Protein AF-A0A841L735-F1 (afdb_monomer_lite)

Sequence (196 aa):
MKEALLGDASGSVGLLQRMLEEACLISAVYKTQLNTIQIEDLDIVEQSRNKICTGQENRYHGFVEIVGKGFKDPERTKLKMYYHLVRVCVEASDEELLKGLDRQVLLLRIQDYEQDANLSVLSAALSRLNRLQSERKISPPVLVYNSIARKVALVDRELLFFRKYTRSDWPWQRPEYAEDMAELQFEEPAVNLDGI

Radius of gyration: 20.69 Å; chains: 1; bounding box: 57×49×60 Å

Structure (mmCIF, N/CA/C/O backbone):
data_AF-A0A841L735-F1
#
_entry.id   AF-A0A841L735-F1
#
loop_
_atom_site.group_PDB
_atom_site.id
_atom_site.type_symbol
_atom_site.label_atom_id
_atom_site.label_alt_id
_atom_site.label_comp_id
_atom_site.label_asym_id
_atom_site.label_entity_id
_atom_site.label_seq_id
_atom_site.pdbx_PDB_ins_code
_atom_site.Cartn_x
_atom_site.Cartn_y
_atom_site.Cartn_z
_atom_site.occupancy
_atom_site.B_iso_or_equiv
_atom_site.auth_seq_id
_atom_site.auth_comp_id
_atom_site.auth_asym_id
_atom_site.auth_atom_id
_atom_site.pdbx_PDB_model_num
ATOM 1 N N . MET A 1 1 ? -20.745 -6.776 13.886 1.00 85.38 1 MET A N 1
ATOM 2 C CA . MET A 1 1 ? -19.545 -5.927 14.078 1.00 85.38 1 MET A CA 1
ATOM 3 C C . MET A 1 1 ? -18.220 -6.697 14.075 1.00 85.38 1 MET A C 1
ATOM 5 O O . MET A 1 1 ? -17.402 -6.435 13.204 1.00 85.38 1 MET A O 1
ATOM 9 N N . LYS A 1 2 ? -17.987 -7.646 14.997 1.00 88.31 2 LYS A N 1
ATOM 10 C CA . LYS A 1 2 ? -16.692 -8.353 15.148 1.00 88.31 2 LYS A CA 1
ATOM 11 C C . LYS A 1 2 ? -16.101 -8.902 13.842 1.00 88.31 2 LYS A C 1
ATOM 13 O O . LYS A 1 2 ? -14.949 -8.625 13.536 1.00 88.31 2 LYS A O 1
ATOM 18 N N . GLU A 1 3 ? -16.877 -9.671 13.081 1.00 89.94 3 GLU A N 1
ATOM 19 C CA . GLU A 1 3 ? -16.405 -10.277 11.825 1.00 89.94 3 GLU A CA 1
ATOM 20 C C . GLU A 1 3 ? -16.028 -9.226 10.778 1.00 89.94 3 GLU A C 1
ATOM 22 O O . GLU A 1 3 ? -15.007 -9.371 10.112 1.00 89.94 3 GLU A O 1
ATOM 27 N N . ALA A 1 4 ? -16.795 -8.135 10.693 1.00 90.56 4 ALA A N 1
ATOM 28 C CA . ALA A 1 4 ? -16.497 -7.022 9.799 1.00 90.56 4 ALA A CA 1
ATOM 29 C C . ALA A 1 4 ? -15.152 -6.366 10.153 1.00 90.56 4 ALA A C 1
ATOM 31 O O . ALA A 1 4 ? -14.314 -6.191 9.277 1.00 90.56 4 ALA A O 1
ATOM 32 N N . LEU A 1 5 ? -14.906 -6.089 11.440 1.00 91.06 5 LEU A N 1
ATOM 33 C CA . LEU A 1 5 ? -13.638 -5.516 11.908 1.00 91.06 5 LEU A CA 1
ATOM 34 C C . LEU A 1 5 ? -12.444 -6.448 11.661 1.00 91.06 5 LEU A C 1
ATOM 36 O O . LEU A 1 5 ? -11.379 -5.999 11.248 1.00 91.06 5 LEU A O 1
ATOM 40 N N . LEU A 1 6 ? -12.615 -7.752 11.901 1.00 91.25 6 LEU A N 1
ATOM 41 C CA . LEU A 1 6 ? -11.557 -8.739 11.667 1.00 91.25 6 LEU A CA 1
ATOM 42 C C . LEU A 1 6 ? -11.240 -8.899 10.178 1.00 91.25 6 LEU A C 1
ATOM 44 O O . LEU A 1 6 ? -10.067 -8.994 9.817 1.00 91.25 6 LEU A O 1
ATOM 48 N N . GLY A 1 7 ? -12.269 -8.909 9.328 1.00 89.94 7 GLY A N 1
ATOM 49 C CA . GLY A 1 7 ? -12.105 -8.949 7.878 1.00 89.94 7 GLY A CA 1
ATOM 50 C C . GLY A 1 7 ? -11.399 -7.704 7.346 1.00 89.94 7 GLY A C 1
ATOM 51 O O . GLY A 1 7 ? -10.510 -7.814 6.510 1.00 89.94 7 GLY A O 1
ATOM 52 N N . ASP A 1 8 ? -11.740 -6.530 7.872 1.00 91.75 8 ASP A N 1
ATOM 53 C CA . ASP A 1 8 ? -11.158 -5.255 7.451 1.00 91.75 8 ASP A CA 1
ATOM 54 C C . ASP A 1 8 ? -9.711 -5.072 7.900 1.00 91.75 8 ASP A C 1
ATOM 56 O O . ASP A 1 8 ? -8.905 -4.479 7.183 1.00 91.75 8 ASP A O 1
ATOM 60 N N . ALA A 1 9 ? -9.356 -5.622 9.060 1.00 90.44 9 ALA A N 1
ATOM 61 C CA . ALA A 1 9 ? -8.003 -5.547 9.578 1.00 90.44 9 ALA A CA 1
ATOM 62 C C . ALA A 1 9 ? -6.982 -6.295 8.703 1.00 90.44 9 ALA A C 1
ATOM 64 O O . ALA A 1 9 ? -5.795 -5.981 8.769 1.00 90.44 9 ALA A O 1
ATOM 65 N N . SER A 1 10 ? -7.387 -7.299 7.911 1.00 85.25 10 SER A N 1
ATOM 66 C CA . SER A 1 10 ? -6.485 -8.085 7.041 1.00 85.25 10 SER A CA 1
ATOM 67 C C . SER A 1 10 ? -5.218 -8.588 7.765 1.00 85.25 10 SER A C 1
ATOM 69 O O . SER A 1 10 ? -4.091 -8.572 7.251 1.00 85.25 10 SER A O 1
ATOM 71 N N . GLY A 1 11 ? -5.386 -8.998 9.026 1.00 85.75 11 GLY A N 1
ATOM 72 C CA . GLY A 1 11 ? -4.303 -9.444 9.909 1.00 85.75 11 GLY A CA 1
ATOM 73 C C . GLY A 1 11 ? -3.381 -8.334 10.441 1.00 85.75 11 GLY A C 1
ATOM 74 O O . GLY A 1 11 ? -2.361 -8.649 11.049 1.00 85.75 11 GLY A O 1
ATOM 75 N N . SER A 1 12 ? -3.704 -7.057 10.224 1.00 89.94 12 SER A N 1
ATOM 76 C CA . SER A 1 12 ? -3.041 -5.905 10.843 1.00 89.94 12 SER A CA 1
ATOM 77 C C . SER A 1 12 ? -3.638 -5.627 12.224 1.00 89.94 12 SER A C 1
ATOM 79 O O . SER A 1 12 ? -4.752 -5.120 12.352 1.00 89.94 12 SER A O 1
ATOM 81 N N . VAL A 1 13 ? -2.873 -5.940 13.274 1.00 91.75 13 VAL A N 1
ATOM 82 C CA . VAL A 1 13 ? -3.269 -5.657 14.664 1.00 91.75 13 VAL A CA 1
ATOM 83 C C . VAL A 1 13 ? -3.436 -4.153 14.893 1.00 91.75 13 VAL A C 1
ATOM 85 O O . VAL A 1 13 ? -4.395 -3.747 15.539 1.00 91.75 13 VAL A O 1
ATOM 88 N N . GLY A 1 14 ? -2.550 -3.330 14.323 1.00 91.62 14 GLY A N 1
ATOM 89 C CA . GLY A 1 14 ? -2.624 -1.873 14.453 1.00 91.62 14 GLY A CA 1
ATOM 90 C C . GLY A 1 14 ? -3.892 -1.294 13.826 1.00 91.62 14 GLY A C 1
ATOM 91 O O . GLY A 1 14 ? -4.571 -0.485 14.453 1.00 91.62 14 GLY A O 1
ATOM 92 N N . LEU A 1 15 ? -4.278 -1.773 12.638 1.00 93.31 15 LEU A N 1
ATOM 93 C CA . LEU A 1 15 ? -5.527 -1.347 12.002 1.00 93.31 15 LEU A CA 1
ATOM 94 C C . LEU A 1 15 ? -6.739 -1.752 12.847 1.00 93.31 15 LEU A C 1
ATOM 96 O O . LEU A 1 15 ? -7.612 -0.920 13.081 1.00 93.31 15 LEU A O 1
ATOM 100 N N . LEU A 1 16 ? -6.762 -2.988 13.363 1.00 95.25 16 LEU A N 1
ATOM 101 C CA . LEU A 1 16 ? -7.830 -3.443 14.256 1.00 95.25 16 LEU A CA 1
ATOM 102 C C . LEU A 1 16 ? -7.936 -2.557 15.506 1.00 95.25 16 LEU A C 1
ATOM 104 O O . LEU A 1 16 ? -9.036 -2.159 15.878 1.00 95.25 16 LEU A O 1
ATOM 108 N N . GLN A 1 17 ? -6.805 -2.225 16.133 1.00 94.62 17 GLN A N 1
ATOM 109 C CA . GLN A 1 17 ? -6.764 -1.351 17.308 1.00 94.62 17 GLN A CA 1
ATOM 110 C C . GLN A 1 17 ? -7.323 0.039 17.003 1.00 94.62 17 GLN A C 1
ATOM 112 O O . GLN A 1 17 ? -8.184 0.505 17.742 1.00 94.62 17 GLN A O 1
ATOM 117 N N . ARG A 1 18 ? -6.918 0.664 15.891 1.00 94.25 18 ARG A N 1
ATOM 118 C CA . ARG A 1 18 ? -7.461 1.971 15.488 1.00 94.25 18 ARG A CA 1
ATOM 119 C C . ARG A 1 18 ? -8.950 1.923 15.166 1.00 94.25 18 ARG A C 1
ATOM 121 O O . ARG A 1 18 ? -9.674 2.840 15.522 1.00 94.25 18 ARG A O 1
ATOM 128 N N . MET A 1 19 ? -9.431 0.869 14.503 1.00 94.81 19 MET A N 1
ATOM 129 C CA . MET A 1 19 ? -10.866 0.729 14.224 1.00 94.81 19 MET A CA 1
ATOM 130 C C . MET A 1 19 ? -11.684 0.621 15.515 1.00 94.81 19 MET A C 1
ATOM 132 O O . MET A 1 19 ? -12.773 1.187 15.596 1.00 94.81 19 MET A O 1
ATOM 136 N N . LEU A 1 20 ? -11.161 -0.094 16.517 1.00 94.62 20 LEU A N 1
ATOM 137 C CA . LEU A 1 20 ? -11.780 -0.195 17.840 1.00 94.62 20 LEU A CA 1
ATOM 138 C C . LEU A 1 20 ? -11.725 1.137 18.594 1.00 94.62 20 LEU A C 1
ATOM 140 O O . LEU A 1 20 ? -12.713 1.518 19.213 1.00 94.62 20 LEU A O 1
ATOM 144 N N . GLU A 1 21 ? -10.604 1.853 18.518 1.00 95.44 21 GLU A N 1
ATOM 145 C CA . GLU A 1 21 ? -10.466 3.197 19.081 1.00 95.44 21 GLU A CA 1
ATOM 146 C C . GLU A 1 21 ? -11.497 4.157 18.476 1.00 95.44 21 GLU A C 1
ATOM 148 O O . GLU A 1 21 ? -12.260 4.774 19.215 1.00 95.44 21 GLU A O 1
ATOM 153 N N . GLU A 1 22 ? -11.605 4.217 17.148 1.00 95.81 22 GLU A N 1
ATOM 154 C CA . GLU A 1 22 ? -12.594 5.065 16.476 1.00 95.81 22 GLU A CA 1
ATOM 155 C C . GLU A 1 22 ? -14.031 4.672 16.826 1.00 95.81 22 GLU A C 1
ATOM 157 O O . GLU A 1 22 ? -14.854 5.544 17.102 1.00 95.81 22 GLU A O 1
ATOM 162 N N . ALA A 1 23 ? -14.328 3.372 16.917 1.00 94.69 23 ALA A N 1
ATOM 163 C CA . ALA A 1 23 ? -15.648 2.909 17.336 1.00 94.69 23 ALA A CA 1
ATOM 164 C C . ALA A 1 23 ? -15.997 3.373 18.761 1.00 94.69 23 ALA A C 1
ATOM 166 O O . ALA A 1 23 ? -17.124 3.807 19.013 1.00 94.69 23 ALA A O 1
ATOM 167 N N . CYS A 1 24 ? -15.033 3.330 19.684 1.00 94.62 24 CYS A N 1
ATOM 168 C CA . CYS A 1 24 ? -15.190 3.875 21.030 1.00 94.62 24 CYS A CA 1
ATOM 169 C C . CYS A 1 24 ? -15.435 5.390 20.995 1.00 94.62 24 CYS A C 1
ATOM 171 O O . CYS A 1 24 ? -16.374 5.862 21.635 1.00 94.62 24 CYS A O 1
ATOM 173 N N . LEU A 1 25 ? -14.652 6.144 20.216 1.00 95.12 25 LEU A N 1
ATOM 174 C CA . LEU A 1 25 ? -14.794 7.598 20.096 1.00 95.12 25 LEU A CA 1
ATOM 175 C C . LEU A 1 25 ? -16.161 8.005 19.529 1.00 95.12 25 LEU A C 1
ATOM 177 O O . LEU A 1 25 ? -16.815 8.878 20.097 1.00 95.12 25 LEU A O 1
ATOM 181 N N . ILE A 1 26 ? -16.621 7.350 18.460 1.00 95.31 26 ILE A N 1
ATOM 182 C CA . ILE A 1 26 ? -17.942 7.581 17.848 1.00 95.31 26 ILE A CA 1
ATOM 183 C C . ILE A 1 26 ? -19.067 7.252 18.840 1.00 95.31 26 ILE A C 1
ATOM 185 O O . ILE A 1 26 ? -20.060 7.971 18.919 1.00 95.31 26 ILE A O 1
ATOM 189 N N . SER A 1 27 ? -18.874 6.221 19.667 1.00 94.06 27 SER A N 1
ATOM 190 C CA . SER A 1 27 ? -19.816 5.823 20.724 1.00 94.06 27 SER A CA 1
ATOM 191 C C . SER A 1 27 ? -19.721 6.673 22.000 1.00 94.06 27 SER A C 1
ATOM 193 O O . SER A 1 27 ? -20.328 6.323 23.012 1.00 94.06 27 SER A O 1
ATOM 195 N N . ALA A 1 28 ? -18.930 7.752 21.994 1.00 94.06 28 ALA A N 1
ATOM 196 C CA . ALA A 1 28 ? -18.641 8.593 23.156 1.00 94.06 28 ALA A CA 1
ATOM 197 C C . ALA A 1 28 ? -18.039 7.837 24.368 1.00 94.06 28 ALA A C 1
ATOM 199 O O . ALA A 1 28 ? -18.210 8.239 25.523 1.00 94.06 28 ALA A O 1
ATOM 200 N N . VAL A 1 29 ? -17.296 6.755 24.117 1.00 94.62 29 VAL A N 1
ATOM 201 C CA . VAL A 1 29 ? -16.570 5.964 25.120 1.00 94.62 29 VAL A CA 1
ATOM 202 C C . VAL A 1 29 ? -15.098 6.370 25.127 1.00 94.62 29 VAL A C 1
ATOM 204 O O . VAL A 1 29 ? -14.289 5.863 24.360 1.00 94.62 29 VAL A O 1
ATOM 207 N N . TYR A 1 30 ? -14.729 7.281 26.028 1.00 93.69 30 TYR A N 1
ATOM 208 C CA . TYR A 1 30 ? -13.369 7.847 26.077 1.00 93.69 30 TYR A CA 1
ATOM 209 C C . TYR A 1 30 ? -12.444 7.194 27.111 1.00 93.69 30 TYR A C 1
ATOM 211 O O . TYR A 1 30 ? -11.237 7.417 27.105 1.00 93.69 30 TYR A O 1
ATOM 219 N N . LYS A 1 31 ? -13.008 6.443 28.060 1.00 93.12 31 LYS A N 1
ATOM 220 C CA . LYS A 1 31 ? -12.280 5.818 29.169 1.00 93.12 31 LYS A CA 1
ATOM 221 C C . LYS A 1 31 ? -13.080 4.667 29.761 1.00 93.12 31 LYS A C 1
ATOM 223 O O . LYS A 1 31 ? -14.285 4.555 29.537 1.00 93.12 31 LYS A O 1
ATOM 228 N N . THR A 1 32 ? -12.418 3.861 30.584 1.00 92.38 32 THR A N 1
ATOM 229 C CA . THR A 1 32 ? -13.073 2.833 31.395 1.00 92.38 32 THR A CA 1
ATOM 230 C C . THR A 1 32 ? -14.160 3.446 32.279 1.00 92.38 32 THR A C 1
ATOM 232 O O . THR A 1 32 ? -13.968 4.498 32.893 1.00 92.38 32 THR A O 1
ATOM 235 N N . GLN A 1 33 ? -15.303 2.772 32.348 1.00 92.06 33 GLN A N 1
ATOM 236 C CA . GLN A 1 33 ? -16.510 3.225 33.031 1.00 92.06 33 GLN A CA 1
ATOM 237 C C . GLN A 1 33 ? -17.180 2.059 33.760 1.00 92.06 33 GLN A C 1
ATOM 239 O O . GLN A 1 33 ? -16.970 0.900 33.408 1.00 92.06 33 GLN A O 1
ATOM 244 N N . LEU A 1 34 ? -17.971 2.372 34.791 1.00 92.19 34 LEU A N 1
ATOM 245 C CA . LEU A 1 34 ? -18.647 1.363 35.615 1.00 92.19 34 LEU A CA 1
ATOM 246 C C . LEU A 1 34 ? -19.730 0.608 34.836 1.00 92.19 34 LEU A C 1
ATOM 248 O O . LEU A 1 34 ? -19.883 -0.599 35.002 1.00 92.19 34 LEU A O 1
ATOM 252 N N . ASN A 1 35 ? -20.462 1.315 33.973 1.00 91.94 35 ASN A N 1
ATOM 253 C CA . ASN A 1 35 ? -21.515 0.727 33.156 1.00 91.94 35 ASN A CA 1
ATOM 254 C C . ASN A 1 35 ? -20.943 0.286 31.810 1.00 91.94 35 ASN A C 1
ATOM 256 O O . ASN A 1 35 ? -20.299 1.070 31.116 1.00 91.94 35 ASN A O 1
ATOM 260 N N . THR A 1 36 ? -21.199 -0.964 31.429 1.00 91.00 36 THR A N 1
ATOM 261 C CA . THR A 1 36 ? -20.781 -1.479 30.121 1.00 91.00 36 THR A CA 1
ATOM 262 C C . THR A 1 36 ? -21.677 -0.901 29.032 1.00 91.00 36 THR A C 1
ATOM 264 O O . THR A 1 36 ? -22.898 -1.016 29.112 1.00 91.00 36 THR A O 1
ATOM 267 N N . ILE A 1 37 ? -21.065 -0.315 28.003 1.00 89.50 37 ILE A N 1
ATOM 268 C CA . ILE A 1 37 ? -21.746 0.080 26.769 1.00 89.50 37 ILE A CA 1
ATOM 269 C C . ILE A 1 37 ? -21.451 -0.990 25.722 1.00 89.50 37 ILE A C 1
ATOM 271 O O . ILE A 1 37 ? -20.287 -1.281 25.449 1.00 89.50 37 ILE A O 1
ATOM 275 N N . GLN A 1 38 ? -22.504 -1.588 25.167 1.00 89.81 38 GLN A N 1
ATOM 276 C CA . GLN A 1 38 ? -22.388 -2.513 24.043 1.00 89.81 38 GLN A CA 1
ATOM 277 C C . GLN A 1 38 ? -22.356 -1.712 22.742 1.00 89.81 38 GLN A C 1
ATOM 279 O O . GLN A 1 38 ? -23.262 -0.925 22.476 1.00 89.81 38 GLN A O 1
ATOM 284 N N . ILE A 1 39 ? -21.307 -1.914 21.948 1.00 88.56 39 ILE A N 1
ATOM 285 C CA . ILE A 1 39 ? -21.140 -1.303 20.628 1.00 88.56 39 ILE A CA 1
ATOM 286 C C . ILE A 1 39 ? -21.304 -2.431 19.611 1.00 88.56 39 ILE A C 1
ATOM 288 O O . ILE A 1 39 ? -20.402 -3.248 19.436 1.00 88.56 39 ILE A O 1
ATOM 292 N N . GLU A 1 40 ? -22.476 -2.517 18.984 1.00 87.31 40 GLU A N 1
ATOM 293 C CA . GLU A 1 40 ? -22.790 -3.571 18.002 1.00 87.31 40 GLU A CA 1
ATOM 294 C C . GLU A 1 40 ? -23.275 -3.020 16.653 1.00 87.31 40 GLU A C 1
ATOM 296 O O . GLU A 1 40 ? -23.462 -3.790 15.706 1.00 87.31 40 GLU A O 1
ATOM 301 N N . ASP A 1 41 ? -23.421 -1.698 16.548 1.00 88.44 41 ASP A N 1
ATOM 302 C CA . ASP A 1 41 ? -23.947 -1.015 15.370 1.00 88.44 41 ASP A CA 1
ATOM 303 C C . ASP A 1 41 ? -22.954 -1.054 14.196 1.00 88.44 41 ASP A C 1
ATOM 305 O O . ASP A 1 41 ? -21.768 -0.735 14.331 1.00 88.44 41 ASP A O 1
ATOM 309 N N . LEU A 1 42 ? -23.442 -1.463 13.024 1.00 91.06 42 LEU A N 1
ATOM 310 C CA . LEU A 1 42 ? -22.654 -1.477 11.794 1.00 91.06 42 LEU A CA 1
ATOM 311 C C . LEU A 1 42 ? -22.428 -0.071 11.232 1.00 91.06 42 LEU A C 1
ATOM 313 O O . LEU A 1 42 ? -21.417 0.126 10.560 1.00 91.06 42 LEU A O 1
ATOM 317 N N . ASP A 1 43 ? -23.292 0.894 11.545 1.00 94.62 43 ASP A N 1
ATOM 318 C CA . ASP A 1 43 ? -23.104 2.294 11.157 1.00 94.62 43 ASP A CA 1
ATOM 319 C C . ASP A 1 43 ? -21.836 2.880 11.799 1.00 94.62 43 ASP A C 1
ATOM 321 O O . ASP A 1 43 ? -21.029 3.530 11.139 1.00 94.62 43 ASP A O 1
ATOM 325 N N . ILE A 1 44 ? -21.559 2.521 13.056 1.00 94.50 44 ILE A N 1
ATOM 326 C CA . ILE A 1 44 ? -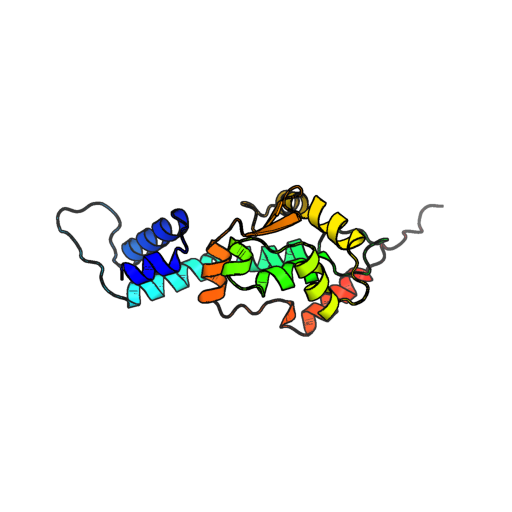20.318 2.900 13.749 1.00 94.50 44 ILE A CA 1
ATOM 327 C C . ILE A 1 44 ? -19.094 2.330 13.024 1.00 94.50 44 ILE A C 1
ATOM 329 O O . ILE A 1 44 ? -18.075 3.005 12.893 1.00 94.50 44 ILE A O 1
ATOM 333 N N . VAL A 1 45 ? -19.187 1.101 12.507 1.00 93.38 45 VAL A N 1
ATOM 334 C CA . VAL A 1 45 ? -18.106 0.504 11.710 1.00 93.38 45 VAL A CA 1
ATOM 335 C C . VAL A 1 45 ? -17.888 1.289 10.416 1.00 93.38 45 VAL A C 1
ATOM 337 O O . VAL A 1 45 ? -16.743 1.514 10.026 1.00 93.38 45 VAL A O 1
ATOM 340 N N . GLU A 1 46 ? -18.960 1.711 9.748 1.00 94.50 46 GLU A N 1
ATOM 341 C CA . GLU A 1 46 ? -18.884 2.523 8.533 1.00 94.50 46 GLU A CA 1
ATOM 342 C C . GLU A 1 46 ? -18.270 3.901 8.793 1.00 94.50 46 GLU A C 1
ATOM 344 O O . GLU A 1 46 ? -17.332 4.302 8.100 1.00 94.50 46 GLU A O 1
ATOM 349 N N . GLN A 1 47 ? -18.703 4.580 9.852 1.00 95.56 47 GLN A N 1
ATOM 350 C CA . GLN A 1 47 ? -18.122 5.846 10.285 1.00 95.56 47 GLN A CA 1
ATOM 351 C C . GLN A 1 47 ? -16.627 5.707 10.623 1.00 95.56 47 GLN A C 1
ATOM 353 O O . GLN A 1 47 ? -15.819 6.521 10.167 1.00 95.56 47 GLN A O 1
ATOM 358 N N . SER A 1 48 ? -16.228 4.644 11.336 1.00 95.00 48 SER A N 1
ATOM 359 C CA . SER A 1 48 ? -14.814 4.348 11.611 1.00 95.00 48 SER A CA 1
ATOM 360 C C . SER A 1 48 ? -14.009 4.146 10.328 1.00 95.00 48 SER A C 1
ATOM 362 O O . SER A 1 48 ? -12.885 4.640 10.226 1.00 95.00 48 SER A O 1
ATOM 364 N N . ARG A 1 49 ? -14.567 3.449 9.326 1.00 94.88 49 ARG A N 1
ATOM 365 C CA . ARG A 1 49 ? -13.896 3.252 8.031 1.00 94.88 49 ARG A CA 1
ATOM 366 C C . ARG A 1 49 ? -13.646 4.569 7.324 1.00 94.88 49 ARG A C 1
ATOM 368 O O . ARG A 1 49 ? -12.508 4.836 6.945 1.00 94.88 49 ARG A O 1
ATOM 375 N N . ASN A 1 50 ? -14.683 5.395 7.208 1.00 94.88 50 ASN A N 1
ATOM 376 C CA . ASN A 1 50 ? -14.589 6.696 6.557 1.00 94.88 50 ASN A CA 1
ATOM 377 C C . ASN A 1 50 ? -13.537 7.569 7.242 1.00 94.88 50 ASN A C 1
ATOM 379 O O . ASN A 1 50 ? -12.663 8.119 6.579 1.00 94.88 50 ASN A O 1
ATOM 383 N N . LYS A 1 51 ? -13.553 7.630 8.577 1.00 95.44 51 LYS A N 1
ATOM 384 C CA . LYS A 1 51 ? -12.608 8.452 9.335 1.00 95.44 51 LYS A CA 1
ATOM 385 C C . LYS A 1 51 ? -11.155 7.999 9.171 1.00 95.44 51 LYS A C 1
ATOM 387 O O . LYS A 1 51 ? -10.278 8.836 8.959 1.00 95.44 51 LYS A O 1
ATOM 392 N N . ILE A 1 52 ? -10.905 6.688 9.195 1.00 94.56 52 ILE A N 1
ATOM 393 C CA . ILE A 1 52 ? -9.572 6.129 8.943 1.00 94.56 52 ILE A CA 1
ATOM 394 C C . ILE A 1 52 ? -9.121 6.404 7.503 1.00 94.56 52 ILE A C 1
ATOM 396 O O . ILE A 1 52 ? -7.988 6.839 7.301 1.00 94.56 52 ILE A O 1
ATOM 400 N N . CYS A 1 53 ? -9.980 6.178 6.505 1.00 94.25 53 CYS A N 1
ATOM 401 C CA . CYS A 1 53 ? -9.635 6.417 5.103 1.00 94.25 53 CYS A CA 1
ATOM 402 C C . CYS A 1 53 ? -9.286 7.884 4.842 1.00 94.25 53 CYS A C 1
ATOM 404 O O . CYS A 1 53 ? -8.222 8.154 4.287 1.00 94.25 53 CYS A O 1
ATOM 406 N N . THR A 1 54 ? -10.112 8.821 5.313 1.00 92.94 54 THR A N 1
ATOM 407 C CA . THR A 1 54 ? -9.850 10.263 5.191 1.00 92.94 54 THR A CA 1
ATOM 408 C C . THR A 1 54 ? -8.529 10.653 5.859 1.00 92.94 54 THR A C 1
ATOM 410 O O . THR A 1 54 ? -7.753 11.426 5.303 1.00 92.94 54 THR A O 1
ATOM 413 N N . GLY A 1 55 ? -8.216 10.081 7.027 1.00 92.06 55 GLY A N 1
ATOM 414 C CA . GLY A 1 55 ? -6.948 10.339 7.719 1.00 92.06 55 GLY A CA 1
ATOM 415 C C . GLY A 1 55 ? -5.706 9.863 6.951 1.00 92.06 55 GLY A C 1
ATOM 416 O O . GLY A 1 55 ? -4.630 10.444 7.098 1.00 92.06 55 GLY A O 1
ATOM 417 N N . GLN A 1 56 ? -5.847 8.837 6.108 1.00 92.00 56 GLN A N 1
ATOM 418 C CA . GLN A 1 56 ? -4.741 8.216 5.371 1.00 92.00 56 GLN A CA 1
ATOM 419 C C . GLN A 1 56 ? -4.645 8.661 3.902 1.00 92.00 56 GLN A C 1
ATOM 421 O O . GLN A 1 56 ? -3.689 8.294 3.216 1.00 92.00 56 GLN A O 1
ATOM 426 N N . GLU A 1 57 ? -5.586 9.469 3.413 1.00 91.38 57 GLU A N 1
ATOM 427 C CA . GLU A 1 57 ? -5.670 9.889 2.011 1.00 91.38 57 GLU A CA 1
ATOM 428 C C . GLU A 1 57 ? -4.377 10.570 1.535 1.00 91.38 57 GLU A C 1
ATOM 430 O O . GLU A 1 57 ? -3.703 10.075 0.627 1.00 91.38 57 GLU A O 1
ATOM 435 N N . ASN A 1 58 ? -3.947 11.626 2.232 1.00 90.81 58 ASN A N 1
ATOM 436 C CA . ASN A 1 58 ? -2.710 12.352 1.916 1.00 90.81 58 ASN A CA 1
ATOM 437 C C . ASN A 1 58 ? -1.475 11.444 1.897 1.00 90.81 58 ASN A C 1
ATOM 439 O O . ASN A 1 58 ? -0.555 11.645 1.104 1.00 90.81 58 ASN A O 1
ATOM 443 N N . ARG A 1 59 ? -1.448 10.425 2.762 1.00 92.06 59 ARG A N 1
ATOM 444 C CA . ARG A 1 59 ? -0.336 9.479 2.841 1.00 92.06 59 ARG A CA 1
ATOM 445 C C . ARG A 1 59 ? -0.276 8.602 1.597 1.00 92.06 59 ARG A C 1
ATOM 447 O O . ARG A 1 59 ? 0.804 8.469 1.026 1.00 92.06 59 ARG A O 1
ATOM 454 N N . TYR A 1 60 ? -1.387 7.991 1.186 1.00 93.88 60 TYR A N 1
ATOM 455 C CA . TYR A 1 60 ? -1.372 7.056 0.058 1.00 93.88 60 TYR A CA 1
ATOM 456 C C . TYR A 1 60 ? -1.329 7.759 -1.295 1.00 93.88 60 TYR A C 1
ATOM 458 O O . TYR A 1 60 ? -0.590 7.309 -2.171 1.00 93.88 60 TYR A O 1
ATOM 466 N N . HIS A 1 61 ? -2.007 8.897 -1.448 1.00 91.00 61 HIS A N 1
ATOM 467 C CA . HIS A 1 61 ? -1.833 9.739 -2.633 1.00 91.00 61 HIS A CA 1
ATOM 468 C C . HIS A 1 61 ? -0.400 10.276 -2.720 1.00 91.00 61 HIS A C 1
ATOM 470 O O . HIS A 1 61 ? 0.248 10.117 -3.755 1.00 91.00 61 HIS A O 1
ATOM 476 N N . GLY A 1 62 ? 0.144 10.790 -1.612 1.00 89.75 62 GLY A N 1
ATOM 477 C CA . GLY A 1 62 ? 1.534 11.235 -1.541 1.00 89.75 62 GLY A CA 1
ATOM 478 C C . GLY A 1 62 ? 2.532 10.109 -1.822 1.00 89.75 62 GLY A C 1
ATOM 479 O O . GLY A 1 62 ? 3.498 10.315 -2.550 1.00 89.75 62 GLY A O 1
ATOM 480 N N . PHE A 1 63 ? 2.294 8.892 -1.324 1.00 93.62 63 PHE A N 1
ATOM 481 C CA . PHE A 1 63 ? 3.113 7.724 -1.659 1.00 93.62 63 PHE A CA 1
ATOM 482 C C . PHE A 1 63 ? 3.143 7.474 -3.170 1.00 93.62 63 PHE A C 1
ATOM 484 O O . PHE A 1 63 ? 4.230 7.336 -3.736 1.00 93.62 63 PHE A O 1
ATOM 491 N N . VAL A 1 64 ? 1.978 7.446 -3.824 1.00 92.50 64 VAL A N 1
ATOM 492 C CA . VAL A 1 64 ? 1.901 7.182 -5.263 1.00 92.50 64 VAL A CA 1
ATOM 493 C C . VAL A 1 64 ? 2.592 8.274 -6.070 1.00 92.50 64 VAL A C 1
ATOM 495 O O . VAL A 1 64 ? 3.395 7.969 -6.951 1.00 92.50 64 VAL A O 1
ATOM 498 N N . GLU A 1 65 ? 2.328 9.537 -5.746 1.00 88.25 65 GLU A N 1
ATOM 499 C CA . GLU A 1 65 ? 2.924 10.678 -6.432 1.00 88.25 65 GLU A CA 1
ATOM 500 C C . GLU A 1 65 ? 4.448 10.703 -6.259 1.00 88.25 65 GLU A C 1
ATOM 502 O O . GLU A 1 65 ? 5.205 10.779 -7.230 1.00 88.25 65 GLU A O 1
ATOM 507 N N . ILE A 1 66 ? 4.919 10.610 -5.017 1.00 88.50 66 ILE A N 1
ATOM 508 C CA . ILE A 1 66 ? 6.329 10.802 -4.696 1.00 88.50 66 ILE A CA 1
ATOM 509 C C . ILE A 1 66 ? 7.177 9.620 -5.176 1.00 88.50 66 ILE A C 1
ATOM 511 O O . ILE A 1 66 ? 8.264 9.827 -5.723 1.00 88.50 66 ILE A O 1
ATOM 515 N N . VAL A 1 67 ? 6.701 8.384 -4.993 1.00 91.19 67 VAL A N 1
ATOM 516 C CA . VAL A 1 67 ? 7.415 7.208 -5.507 1.00 91.19 67 VAL A CA 1
ATOM 517 C C . VAL A 1 67 ? 7.317 7.165 -7.026 1.00 91.19 67 VAL A C 1
ATOM 519 O O . VAL A 1 67 ? 8.332 6.911 -7.667 1.00 91.19 67 VAL A O 1
ATOM 522 N N . GLY A 1 68 ? 6.159 7.488 -7.610 1.00 88.94 68 GLY A N 1
ATOM 523 C CA . GLY A 1 68 ? 5.963 7.523 -9.059 1.00 88.94 68 GLY A CA 1
ATOM 524 C C . GLY A 1 68 ? 6.909 8.487 -9.782 1.00 88.94 68 GLY A C 1
ATOM 525 O O . GLY A 1 68 ? 7.437 8.136 -10.836 1.00 88.94 68 GLY A O 1
ATOM 526 N N . LYS A 1 69 ? 7.205 9.650 -9.182 1.00 86.12 69 LYS A N 1
ATOM 527 C CA . LYS A 1 69 ? 8.221 10.604 -9.673 1.00 86.12 69 LYS A CA 1
ATOM 528 C C . LYS A 1 69 ? 9.651 10.053 -9.635 1.00 86.12 69 LYS A C 1
ATOM 530 O O . LYS A 1 69 ? 10.507 10.515 -10.383 1.00 86.12 69 LYS A O 1
ATOM 535 N N . GLY A 1 70 ? 9.933 9.070 -8.781 1.00 86.38 70 GLY A N 1
ATOM 536 C CA . GLY A 1 70 ? 11.249 8.448 -8.687 1.00 86.38 70 GLY A CA 1
ATOM 537 C C . GLY A 1 70 ? 12.368 9.402 -8.243 1.00 86.38 70 GLY A C 1
ATOM 538 O O . GLY A 1 70 ? 12.191 10.321 -7.429 1.00 86.38 70 GLY A O 1
ATOM 539 N N . PHE A 1 71 ? 13.567 9.152 -8.767 1.00 81.69 71 PHE A N 1
ATOM 540 C CA . PHE A 1 71 ? 14.722 10.031 -8.593 1.00 81.69 71 PHE A CA 1
ATOM 541 C C . PHE A 1 71 ? 14.748 11.057 -9.729 1.00 81.69 71 PHE A C 1
ATOM 543 O O . PHE A 1 71 ? 14.603 10.679 -10.888 1.00 81.69 71 PHE A O 1
ATOM 550 N N . LYS A 1 72 ? 14.954 12.339 -9.394 1.00 66.31 72 LYS A N 1
ATOM 551 C CA . LYS A 1 72 ? 15.184 13.392 -10.390 1.00 66.31 72 LYS A CA 1
ATOM 552 C C . LYS A 1 72 ? 16.574 13.176 -10.992 1.00 66.31 72 LYS A C 1
ATOM 554 O O . LYS A 1 72 ? 17.563 13.545 -10.369 1.00 66.31 72 LYS A O 1
ATOM 559 N N . ASP A 1 73 ? 16.634 12.533 -12.149 1.00 59.16 73 ASP A N 1
ATOM 560 C CA . ASP A 1 73 ? 17.833 12.474 -12.986 1.00 59.16 73 ASP A CA 1
ATOM 561 C C . ASP A 1 73 ? 17.445 12.945 -14.400 1.00 59.16 73 ASP A C 1
ATOM 563 O O . ASP A 1 73 ? 16.862 12.154 -15.158 1.00 59.16 73 ASP A O 1
ATOM 567 N N . PRO A 1 74 ? 17.686 14.237 -14.714 1.00 47.84 74 PRO A N 1
ATOM 568 C CA . PRO A 1 74 ? 17.285 14.869 -15.972 1.00 47.84 74 PRO A CA 1
ATOM 569 C C . PRO A 1 74 ? 17.909 14.216 -17.212 1.00 47.84 74 PRO A C 1
ATOM 571 O O . PRO A 1 74 ? 17.325 14.271 -18.287 1.00 47.84 74 PRO A O 1
ATOM 574 N N . GLU A 1 75 ? 19.059 13.547 -17.084 1.00 45.59 75 GLU A N 1
ATOM 575 C CA . GLU A 1 75 ? 19.773 12.997 -18.243 1.00 45.59 75 GLU A CA 1
ATOM 576 C C . GLU A 1 75 ? 19.403 11.539 -18.567 1.00 45.59 75 GLU A C 1
ATOM 578 O O . GLU A 1 75 ? 19.808 11.013 -19.605 1.00 45.59 75 GLU A O 1
ATOM 583 N N . ARG A 1 76 ? 18.660 10.838 -17.691 1.00 49.91 76 ARG A N 1
ATOM 584 C CA . ARG A 1 76 ? 18.614 9.360 -17.726 1.00 49.91 76 ARG A CA 1
ATOM 585 C C . ARG A 1 76 ? 17.249 8.685 -17.718 1.00 49.91 76 ARG A C 1
ATOM 587 O O . ARG A 1 76 ? 17.209 7.465 -17.879 1.00 49.91 76 ARG A O 1
ATOM 594 N N . THR A 1 77 ? 16.135 9.398 -17.569 1.00 56.22 77 THR A N 1
ATOM 595 C CA . THR A 1 77 ? 14.868 8.717 -17.233 1.00 56.22 77 THR A CA 1
ATOM 596 C C . THR A 1 77 ? 13.734 8.998 -18.217 1.00 56.22 77 THR A C 1
ATOM 598 O O . THR A 1 77 ? 12.697 9.534 -17.840 1.00 56.22 77 THR A O 1
ATOM 601 N N . LYS A 1 78 ? 13.906 8.577 -19.481 1.00 62.59 78 LYS A N 1
ATOM 602 C CA . LYS A 1 78 ? 12.791 8.511 -20.450 1.00 62.59 78 LYS A CA 1
ATOM 603 C C . LYS A 1 78 ? 11.685 7.560 -19.973 1.00 62.59 78 LYS A C 1
ATOM 605 O O . LYS A 1 78 ? 10.512 7.895 -20.052 1.00 62.59 78 LYS A O 1
ATOM 610 N N . LEU A 1 79 ? 12.072 6.407 -19.419 1.00 73.94 79 LEU A N 1
ATOM 611 C CA . LEU A 1 79 ? 11.140 5.371 -18.966 1.00 73.94 79 LEU A CA 1
ATOM 612 C C . LEU A 1 79 ? 10.541 5.720 -17.603 1.00 73.94 79 LEU A C 1
ATOM 614 O O . LEU A 1 79 ? 11.271 5.830 -16.612 1.00 73.94 79 LEU A O 1
ATOM 618 N N . LYS A 1 80 ? 9.210 5.787 -17.511 1.00 85.56 80 LYS A N 1
ATOM 619 C CA . LYS A 1 80 ? 8.473 6.089 -16.267 1.00 85.56 80 LYS A CA 1
ATOM 620 C C . LYS A 1 80 ? 8.397 4.860 -15.335 1.00 85.56 80 LYS A C 1
ATOM 622 O O . LYS A 1 80 ? 7.343 4.482 -14.831 1.00 85.56 80 LYS A O 1
ATOM 627 N N . MET A 1 81 ? 9.539 4.213 -15.080 1.00 91.00 81 MET A N 1
ATOM 628 C CA . MET A 1 81 ? 9.622 2.895 -14.430 1.00 91.00 81 MET A CA 1
ATOM 629 C C . MET A 1 81 ? 9.004 2.863 -13.024 1.00 91.00 81 MET A C 1
ATOM 631 O O . MET A 1 81 ? 8.258 1.941 -12.707 1.00 91.00 81 MET A O 1
ATOM 635 N N . TYR A 1 82 ? 9.283 3.854 -12.168 1.00 92.69 82 TYR A N 1
ATOM 636 C CA . TYR A 1 82 ? 8.703 3.878 -10.818 1.00 92.69 82 TYR A CA 1
ATOM 637 C C . TYR A 1 82 ? 7.193 4.114 -10.835 1.00 92.69 82 TYR A C 1
ATOM 639 O O . TYR A 1 82 ? 6.475 3.507 -10.045 1.00 92.69 82 TYR A O 1
ATOM 647 N N . TYR A 1 83 ? 6.713 4.951 -11.754 1.00 91.94 83 TYR A N 1
ATOM 648 C CA . TYR A 1 83 ? 5.290 5.195 -11.947 1.00 91.94 83 TYR A CA 1
ATOM 649 C C . TYR A 1 83 ? 4.554 3.904 -12.323 1.00 91.94 83 TYR A C 1
ATOM 651 O O . TYR A 1 83 ? 3.611 3.520 -11.633 1.00 91.94 83 TYR A O 1
ATOM 659 N N . HIS A 1 84 ? 5.033 3.177 -13.338 1.00 94.19 84 HIS A N 1
ATOM 660 C CA . HIS A 1 84 ? 4.416 1.908 -13.733 1.00 94.19 84 HIS A CA 1
ATOM 661 C C . HIS A 1 84 ? 4.556 0.828 -12.656 1.00 94.19 84 HIS A C 1
ATOM 663 O O . HIS A 1 84 ? 3.614 0.077 -12.421 1.00 94.19 84 HIS A O 1
ATOM 669 N N . LEU A 1 85 ? 5.684 0.779 -11.940 1.00 95.75 85 LEU A N 1
ATOM 670 C CA . LEU A 1 85 ? 5.874 -0.131 -10.810 1.00 95.75 85 LEU A CA 1
ATOM 671 C C . LEU A 1 85 ? 4.825 0.090 -9.712 1.00 95.75 85 LEU A C 1
ATOM 673 O O . LEU A 1 85 ? 4.200 -0.869 -9.259 1.00 95.75 85 LEU A O 1
ATOM 677 N N . VAL A 1 86 ? 4.637 1.339 -9.277 1.00 95.19 86 VAL A N 1
ATOM 678 C CA . VAL A 1 86 ? 3.643 1.676 -8.252 1.00 95.19 86 VAL A CA 1
ATOM 679 C C . VAL A 1 86 ? 2.239 1.393 -8.760 1.00 95.19 86 VAL A C 1
ATOM 681 O O . VAL A 1 86 ? 1.470 0.773 -8.032 1.00 95.19 86 VAL A O 1
ATOM 684 N N . ARG A 1 87 ? 1.925 1.772 -10.005 1.00 95.00 87 ARG A N 1
ATOM 685 C CA . ARG A 1 87 ? 0.635 1.475 -10.633 1.00 95.00 87 ARG A CA 1
ATOM 686 C C . ARG A 1 87 ? 0.317 -0.014 -10.583 1.00 95.00 87 ARG A C 1
ATOM 688 O O . ARG A 1 87 ? -0.701 -0.395 -10.020 1.00 95.00 87 ARG A O 1
ATOM 695 N N . VAL A 1 88 ? 1.224 -0.858 -11.077 1.00 96.38 88 VAL A N 1
ATOM 696 C CA . VAL A 1 88 ? 1.040 -2.315 -11.076 1.00 96.38 88 VAL A CA 1
ATOM 697 C C . VAL A 1 88 ? 0.867 -2.861 -9.659 1.00 96.38 88 VAL A C 1
ATOM 699 O O . VAL A 1 88 ? 0.063 -3.765 -9.450 1.00 96.38 88 VAL A O 1
ATOM 702 N N . CYS A 1 89 ? 1.584 -2.320 -8.671 1.00 96.19 89 CYS A N 1
ATOM 703 C CA . CYS A 1 89 ? 1.417 -2.739 -7.280 1.00 96.19 89 CYS A CA 1
ATOM 704 C C . CYS A 1 89 ? 0.057 -2.306 -6.714 1.00 96.19 89 CYS A C 1
ATOM 706 O O . CYS A 1 89 ? -0.607 -3.106 -6.069 1.00 96.19 89 CYS A O 1
ATOM 708 N N . VAL A 1 90 ? -0.384 -1.073 -6.960 1.00 94.50 90 VAL A N 1
ATOM 709 C CA . VAL A 1 90 ? -1.678 -0.560 -6.479 1.00 94.50 90 VAL A CA 1
ATOM 710 C C . VAL A 1 90 ? -2.860 -1.212 -7.206 1.00 94.50 90 VAL A C 1
ATOM 712 O O . VAL A 1 90 ? -3.934 -1.326 -6.628 1.00 94.50 90 VAL A O 1
ATOM 715 N N . GLU A 1 91 ? -2.690 -1.673 -8.443 1.00 93.56 91 GLU A N 1
ATOM 716 C CA . GLU A 1 91 ? -3.721 -2.395 -9.202 1.00 93.56 91 GLU A CA 1
ATOM 717 C C . GLU A 1 91 ? -3.746 -3.904 -8.893 1.00 93.56 91 GLU A C 1
ATOM 719 O O . GLU A 1 91 ? -4.760 -4.559 -9.130 1.00 93.56 91 GLU A O 1
ATOM 724 N N . ALA A 1 92 ? -2.672 -4.468 -8.330 1.00 95.81 92 ALA A N 1
ATOM 725 C CA . ALA A 1 92 ? -2.598 -5.889 -7.998 1.00 95.81 92 ALA A CA 1
ATOM 726 C C . ALA A 1 92 ? -3.625 -6.306 -6.936 1.00 95.81 92 ALA A C 1
ATOM 728 O O . ALA A 1 92 ? -4.039 -5.521 -6.076 1.00 95.81 92 ALA A O 1
ATOM 729 N N . SER A 1 93 ? -4.021 -7.577 -6.970 1.00 94.88 93 SER A N 1
ATOM 730 C CA . SER A 1 93 ? -4.944 -8.119 -5.971 1.00 94.88 93 SER A CA 1
ATOM 731 C C . SER A 1 93 ? -4.321 -8.136 -4.571 1.00 94.88 93 SER A C 1
ATOM 733 O O . SER A 1 93 ? -3.099 -8.216 -4.407 1.00 94.88 93 SER A O 1
ATOM 735 N N . ASP A 1 94 ? -5.168 -8.101 -3.543 1.00 93.62 94 ASP A N 1
ATOM 736 C CA . ASP A 1 94 ? -4.740 -8.170 -2.141 1.00 93.62 94 ASP A CA 1
ATOM 737 C C . ASP A 1 94 ? -3.884 -9.416 -1.872 1.00 93.62 94 ASP A C 1
ATOM 739 O O . ASP A 1 94 ? -2.849 -9.341 -1.209 1.00 93.62 94 ASP A O 1
ATOM 743 N N . GLU A 1 95 ? -4.272 -10.560 -2.442 1.00 93.62 95 GLU A N 1
ATOM 744 C CA . GLU A 1 95 ? -3.542 -11.821 -2.309 1.00 93.62 95 GLU A CA 1
ATOM 745 C C . GLU A 1 95 ? -2.128 -11.736 -2.901 1.00 93.62 95 GLU A C 1
ATOM 747 O O . GLU A 1 95 ? -1.163 -12.190 -2.281 1.00 93.62 95 GLU A O 1
ATOM 752 N N . GLU A 1 96 ? -1.983 -11.124 -4.076 1.00 95.50 96 GLU A N 1
ATOM 753 C CA . GLU A 1 96 ? -0.686 -10.939 -4.726 1.00 95.50 96 GLU A CA 1
ATOM 754 C C . GLU A 1 96 ? 0.226 -10.008 -3.933 1.00 95.50 96 GLU A C 1
ATOM 756 O O . GLU A 1 96 ? 1.409 -10.305 -3.764 1.00 95.50 96 GLU A O 1
ATOM 761 N N . LEU A 1 97 ? -0.314 -8.907 -3.410 1.00 93.75 97 LEU A N 1
ATOM 762 C CA . LEU A 1 97 ? 0.445 -7.953 -2.605 1.00 93.75 97 LEU A CA 1
ATOM 763 C C . LEU A 1 97 ? 0.907 -8.546 -1.273 1.00 93.75 97 LEU A C 1
ATOM 765 O O . LEU A 1 97 ? 2.037 -8.286 -0.847 1.00 93.75 97 LEU A O 1
ATOM 769 N N . LEU A 1 98 ? 0.064 -9.366 -0.639 1.00 92.44 98 LEU A N 1
ATOM 770 C CA . LEU A 1 98 ? 0.395 -10.065 0.603 1.00 92.44 98 LEU A CA 1
ATOM 771 C C . LEU A 1 98 ? 1.418 -11.189 0.380 1.00 92.44 98 LEU A C 1
ATOM 773 O O . LEU A 1 98 ? 2.311 -11.373 1.208 1.00 92.44 98 LEU A O 1
ATOM 777 N N . LYS A 1 99 ? 1.323 -11.935 -0.731 1.00 94.38 99 LYS A N 1
ATOM 778 C CA . LYS A 1 99 ? 2.283 -13.000 -1.097 1.00 94.38 99 LYS A CA 1
ATOM 779 C C . LYS A 1 99 ? 3.579 -12.471 -1.723 1.00 94.38 99 LYS A C 1
ATOM 781 O O . LYS A 1 99 ? 4.589 -13.185 -1.763 1.00 94.38 99 LYS A O 1
ATOM 786 N N . GLY A 1 100 ? 3.541 -11.246 -2.232 1.00 96.38 100 GLY A N 1
ATOM 787 C CA . GLY A 1 100 ? 4.596 -10.601 -2.994 1.00 96.38 100 GLY A CA 1
ATOM 788 C C . GLY A 1 100 ? 4.578 -10.968 -4.482 1.00 96.38 100 GLY A C 1
ATOM 789 O O . GLY A 1 100 ? 4.552 -12.146 -4.856 1.00 96.38 100 GLY A O 1
ATOM 790 N N . LEU A 1 101 ? 4.677 -9.939 -5.321 1.00 97.88 101 LEU A N 1
ATOM 791 C CA . LEU A 1 101 ? 4.748 -10.011 -6.779 1.00 97.88 101 LEU A CA 1
ATOM 792 C C . LEU A 1 101 ? 6.180 -10.307 -7.230 1.00 97.88 101 LEU A C 1
ATOM 794 O O . LEU A 1 101 ? 7.108 -9.582 -6.866 1.00 97.88 101 LEU A O 1
ATOM 798 N N . ASP A 1 102 ? 6.362 -11.353 -8.037 1.00 97.44 102 ASP A N 1
ATOM 799 C CA . ASP A 1 102 ? 7.655 -11.661 -8.656 1.00 97.44 102 ASP A CA 1
ATOM 800 C C . ASP A 1 102 ? 8.043 -10.572 -9.665 1.00 97.44 102 ASP A C 1
ATOM 802 O O . ASP A 1 102 ? 7.200 -10.071 -10.414 1.00 97.44 102 ASP A O 1
ATOM 806 N N . ARG A 1 103 ? 9.331 -10.215 -9.719 1.00 96.50 103 ARG A N 1
ATOM 807 C CA . ARG A 1 103 ? 9.827 -9.193 -10.653 1.00 96.50 103 ARG A CA 1
ATOM 808 C C . ARG A 1 103 ? 9.503 -9.491 -12.121 1.00 96.50 103 ARG A C 1
ATOM 810 O O . ARG A 1 103 ? 9.369 -8.552 -12.895 1.00 96.50 103 ARG A O 1
ATOM 817 N N . GLN A 1 104 ? 9.382 -10.760 -12.514 1.00 97.00 104 GLN A N 1
ATOM 818 C CA . GLN A 1 104 ? 9.018 -11.135 -13.878 1.00 97.00 104 GLN A CA 1
ATOM 819 C C . GLN A 1 104 ? 7.543 -10.835 -14.158 1.00 97.00 104 GLN A C 1
ATOM 821 O O . GLN A 1 104 ? 7.219 -10.345 -15.234 1.00 97.00 104 GLN A O 1
ATOM 826 N N . VAL A 1 105 ? 6.664 -11.065 -13.178 1.00 97.44 105 VAL A N 1
ATOM 827 C CA . VAL A 1 105 ? 5.242 -10.692 -13.263 1.00 97.44 105 VAL A CA 1
ATOM 828 C C . VAL A 1 105 ? 5.096 -9.173 -13.307 1.00 97.44 105 VAL A C 1
ATOM 830 O O . VAL A 1 105 ? 4.335 -8.658 -14.120 1.00 97.44 105 VAL A O 1
ATOM 833 N N . LEU A 1 106 ? 5.864 -8.456 -12.478 1.00 97.69 106 LEU A N 1
ATOM 834 C CA . LEU A 1 106 ? 5.916 -6.994 -12.516 1.00 97.69 106 LEU A CA 1
ATOM 835 C C . LEU A 1 106 ? 6.346 -6.490 -13.892 1.00 97.69 106 LEU A C 1
ATOM 837 O O . LEU A 1 106 ? 5.684 -5.619 -14.438 1.00 97.69 106 LEU A O 1
ATOM 841 N N . LEU A 1 107 ? 7.417 -7.050 -14.463 1.00 97.88 107 LEU A N 1
ATOM 842 C CA . LEU A 1 107 ? 7.899 -6.646 -15.781 1.00 97.88 107 LEU A CA 1
ATOM 843 C C . LEU A 1 107 ? 6.825 -6.829 -16.855 1.00 97.88 107 LEU A C 1
ATOM 845 O O . LEU A 1 107 ? 6.570 -5.887 -17.594 1.00 97.88 107 LEU A O 1
ATOM 849 N N . LEU A 1 108 ? 6.180 -7.998 -16.901 1.00 97.81 108 LEU A N 1
ATOM 850 C CA . LEU A 1 108 ? 5.133 -8.285 -17.884 1.00 97.81 108 LEU A CA 1
ATOM 851 C C . LEU A 1 108 ? 3.983 -7.271 -17.800 1.00 97.81 108 LEU A C 1
ATOM 853 O O . LEU A 1 108 ? 3.595 -6.714 -18.816 1.00 97.81 108 LEU A O 1
ATOM 857 N N . ARG A 1 109 ? 3.499 -6.962 -16.591 1.00 97.75 109 ARG A N 1
ATOM 858 C CA . ARG A 1 109 ? 2.423 -5.970 -16.396 1.00 97.75 109 ARG A CA 1
ATOM 859 C C . ARG A 1 109 ? 2.865 -4.537 -16.681 1.00 97.75 109 ARG A C 1
ATOM 861 O O . ARG A 1 109 ? 2.069 -3.714 -17.107 1.00 97.75 109 ARG A O 1
ATOM 868 N N . ILE A 1 110 ? 4.127 -4.206 -16.412 1.00 96.38 110 ILE A N 1
ATOM 869 C CA . 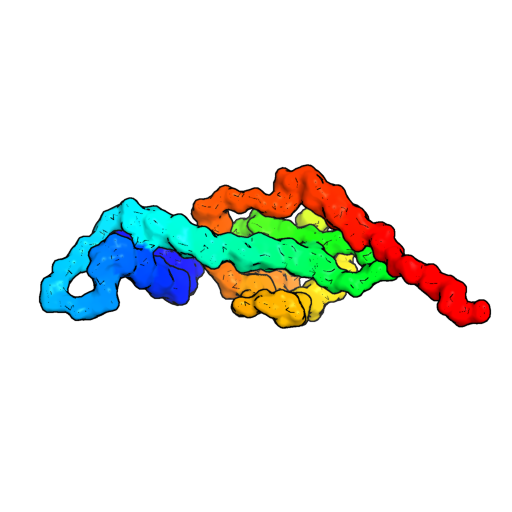ILE A 1 110 ? 4.678 -2.888 -16.749 1.00 96.38 110 ILE A CA 1
ATOM 870 C C . ILE A 1 110 ? 4.758 -2.727 -18.271 1.00 96.38 110 ILE A C 1
ATOM 872 O O . ILE A 1 110 ? 4.488 -1.639 -18.769 1.00 96.38 110 ILE A O 1
ATOM 876 N N . GLN A 1 111 ? 5.080 -3.795 -19.005 1.00 96.06 111 GLN A N 1
ATOM 877 C CA . GLN A 1 111 ? 5.178 -3.780 -20.467 1.00 96.06 111 GLN A CA 1
ATOM 878 C C . GLN A 1 111 ? 3.840 -3.520 -21.173 1.00 96.06 111 GLN A C 1
ATOM 880 O O . GLN A 1 111 ? 3.852 -3.028 -22.300 1.00 96.06 111 GLN A O 1
ATOM 885 N N . ASP A 1 112 ? 2.706 -3.744 -20.500 1.00 95.50 112 ASP A N 1
ATOM 886 C CA . ASP A 1 112 ? 1.383 -3.330 -20.991 1.00 95.50 112 ASP A CA 1
ATOM 887 C C . ASP A 1 112 ? 1.249 -1.795 -21.087 1.00 95.50 112 ASP A C 1
ATOM 889 O O . ASP A 1 112 ? 0.416 -1.283 -21.834 1.00 95.50 112 ASP A O 1
ATOM 893 N N . TYR A 1 113 ? 2.081 -1.052 -20.346 1.00 90.56 113 TYR A N 1
ATOM 894 C CA . TYR A 1 113 ? 2.072 0.411 -20.293 1.00 90.56 113 TYR A CA 1
ATOM 895 C C . TYR A 1 113 ? 3.343 1.062 -20.863 1.00 90.56 113 TYR A C 1
ATOM 897 O O . TYR A 1 113 ? 3.287 2.202 -21.313 1.00 90.56 113 TYR A O 1
ATOM 905 N N . GLU A 1 114 ? 4.477 0.362 -20.824 1.00 90.12 114 GLU A N 1
ATOM 906 C CA . GLU A 1 114 ? 5.802 0.845 -21.225 1.00 90.12 114 GLU A CA 1
ATOM 907 C C . GLU A 1 114 ? 6.562 -0.295 -21.917 1.00 90.12 114 GLU A C 1
ATOM 909 O O . GLU A 1 114 ? 7.234 -1.098 -21.267 1.00 90.12 114 GLU A O 1
ATOM 914 N N . GLN A 1 115 ? 6.432 -0.402 -23.241 1.00 91.75 115 GLN A N 1
ATOM 915 C CA . GLN A 1 115 ? 6.948 -1.546 -24.012 1.00 91.75 115 GLN A CA 1
ATOM 916 C C . GLN A 1 115 ? 8.477 -1.680 -23.939 1.00 91.75 115 GLN A C 1
ATOM 918 O O . GLN A 1 115 ? 9.005 -2.793 -23.953 1.00 91.75 115 GLN A O 1
ATOM 923 N N . ASP A 1 116 ? 9.182 -0.557 -23.788 1.00 90.81 116 ASP A N 1
ATOM 924 C CA . ASP A 1 116 ? 10.643 -0.504 -23.677 1.00 90.81 116 ASP A CA 1
ATOM 925 C C . ASP A 1 116 ? 11.157 -0.907 -22.279 1.00 90.81 116 ASP A C 1
ATOM 927 O O . ASP A 1 116 ? 12.371 -0.999 -22.032 1.00 90.81 116 ASP A O 1
ATOM 931 N N . ALA A 1 117 ? 10.246 -1.185 -21.339 1.00 92.69 117 ALA A N 1
ATOM 932 C CA . ALA A 1 117 ? 10.592 -1.723 -20.038 1.00 92.69 117 ALA A CA 1
ATOM 933 C C . ALA A 1 117 ? 11.317 -3.065 -20.180 1.00 92.69 117 ALA A C 1
ATOM 935 O O . ALA A 1 117 ? 10.863 -4.007 -20.830 1.00 92.69 117 ALA A O 1
ATOM 936 N N . ASN A 1 118 ? 12.451 -3.177 -19.492 1.00 94.38 118 ASN A N 1
ATOM 937 C CA . ASN A 1 118 ? 13.246 -4.395 -19.454 1.00 94.38 118 ASN A CA 1
ATOM 938 C C . ASN A 1 118 ? 13.695 -4.724 -18.027 1.00 94.38 118 ASN A C 1
ATOM 940 O O . ASN A 1 118 ? 13.680 -3.888 -17.116 1.00 94.38 118 ASN A O 1
ATOM 944 N N . LEU A 1 119 ? 14.135 -5.969 -17.838 1.00 95.00 119 LEU A N 1
ATOM 945 C CA . LEU A 1 119 ? 14.486 -6.502 -16.524 1.00 95.00 119 LEU A CA 1
ATOM 946 C C . LEU A 1 119 ? 15.658 -5.766 -15.860 1.00 95.00 119 LEU A C 1
ATOM 948 O O . LEU A 1 119 ? 15.711 -5.704 -14.630 1.00 95.00 119 LEU A O 1
ATOM 952 N N . SER A 1 120 ? 16.591 -5.220 -16.646 1.00 92.69 120 SER A N 1
ATOM 953 C CA . SER A 1 120 ? 17.745 -4.477 -16.126 1.00 92.69 120 SER A CA 1
ATOM 954 C C . SER A 1 120 ? 17.292 -3.169 -15.476 1.00 92.69 120 SER A C 1
ATOM 956 O O . SER A 1 120 ? 17.586 -2.921 -14.304 1.00 92.69 120 SER A O 1
ATOM 958 N N . VAL A 1 121 ? 16.477 -2.389 -16.194 1.00 91.31 121 VAL A N 1
ATOM 959 C CA . VAL A 1 121 ? 15.913 -1.125 -15.696 1.00 91.31 121 VAL A CA 1
ATOM 960 C C . VAL A 1 121 ? 15.014 -1.375 -14.485 1.00 91.31 121 VAL A C 1
ATOM 962 O O . VAL A 1 121 ? 15.160 -0.698 -13.465 1.00 91.31 121 VAL A O 1
ATOM 965 N N . LEU A 1 122 ? 14.147 -2.394 -14.544 1.00 95.31 122 LEU A N 1
ATOM 966 C CA . LEU A 1 122 ? 13.303 -2.768 -13.409 1.00 95.31 122 LEU A CA 1
ATOM 967 C C . LEU A 1 122 ? 14.148 -3.175 -12.194 1.00 95.31 122 LEU A C 1
ATOM 969 O O . LEU A 1 122 ? 13.909 -2.693 -11.092 1.00 95.31 122 LEU A O 1
ATOM 973 N N . SER A 1 123 ? 15.175 -4.009 -12.372 1.00 94.94 123 SER A N 1
ATOM 974 C CA . SER A 1 123 ? 16.043 -4.439 -11.264 1.00 94.94 123 SER A CA 1
ATOM 975 C C . SER A 1 123 ? 16.779 -3.260 -10.617 1.00 94.94 123 SER A C 1
ATOM 977 O O . SER A 1 123 ? 16.909 -3.224 -9.392 1.00 94.94 123 SER A O 1
ATOM 979 N N . ALA A 1 124 ? 17.211 -2.274 -11.410 1.00 92.50 124 ALA A N 1
ATOM 980 C CA . ALA A 1 124 ? 17.82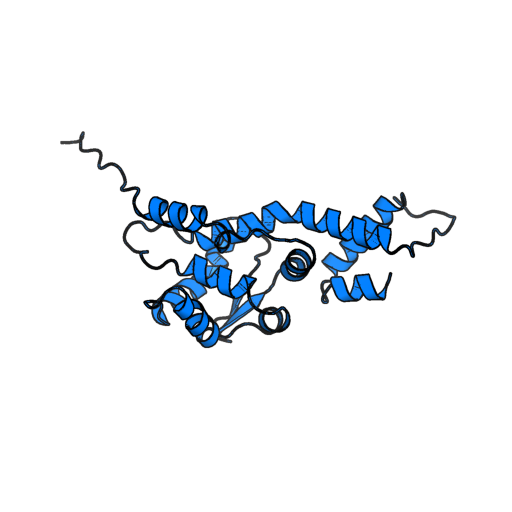5 -1.045 -10.910 1.00 92.50 124 ALA A CA 1
ATOM 981 C C . ALA A 1 124 ? 16.830 -0.125 -10.178 1.00 92.50 124 ALA A C 1
ATOM 983 O O . ALA A 1 124 ? 17.223 0.613 -9.271 1.00 92.50 124 ALA A O 1
ATOM 984 N N . ALA A 1 125 ? 15.551 -0.131 -10.559 1.00 93.38 125 ALA A N 1
ATOM 985 C CA . ALA A 1 125 ? 14.501 0.572 -9.823 1.00 93.38 125 ALA A CA 1
ATOM 986 C C . ALA A 1 125 ? 14.183 -0.136 -8.494 1.00 93.38 125 ALA A C 1
ATOM 988 O O . ALA A 1 125 ? 14.192 0.485 -7.432 1.00 93.38 125 ALA A O 1
ATOM 989 N N . LEU A 1 126 ? 13.994 -1.458 -8.534 1.00 96.12 126 LEU A N 1
ATOM 990 C CA . LEU A 1 126 ? 13.669 -2.287 -7.373 1.00 96.12 126 LEU A CA 1
ATOM 991 C C . LEU A 1 126 ? 14.747 -2.240 -6.285 1.00 96.12 126 LEU A C 1
ATOM 993 O O . LEU A 1 126 ? 14.420 -2.122 -5.106 1.00 96.12 126 LEU A O 1
ATOM 997 N N . SER A 1 127 ? 16.031 -2.263 -6.658 1.00 95.00 127 SER A N 1
ATOM 998 C CA . SER A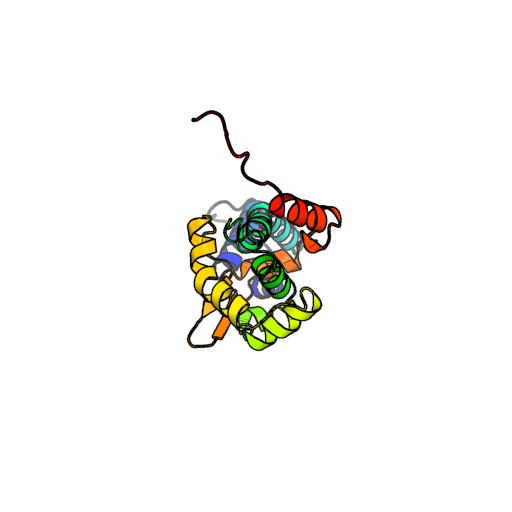 1 127 ? 17.138 -2.176 -5.692 1.00 95.00 127 SER A CA 1
ATOM 999 C C . SER A 1 127 ? 17.170 -0.853 -4.919 1.00 95.00 127 SER A C 1
ATOM 1001 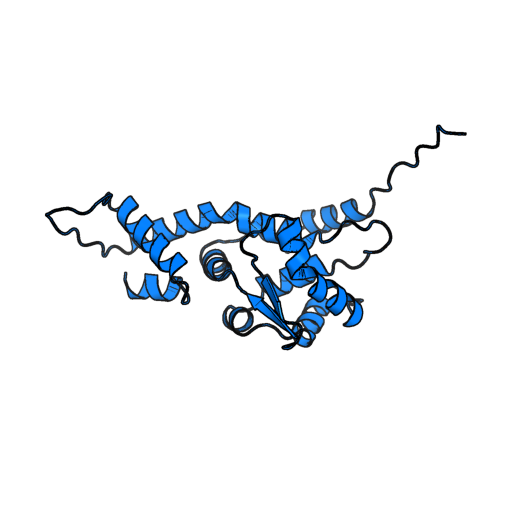O O . SER A 1 127 ? 17.712 -0.796 -3.816 1.00 95.00 127 SER A O 1
ATOM 1003 N N . ARG A 1 128 ? 16.561 0.204 -5.470 1.00 93.81 128 ARG A N 1
ATOM 1004 C CA . ARG A 1 128 ? 16.487 1.539 -4.866 1.00 93.81 128 ARG A CA 1
ATOM 1005 C C . ARG A 1 128 ? 15.115 1.858 -4.267 1.00 93.81 128 ARG A C 1
ATOM 1007 O O . ARG A 1 128 ? 14.984 2.902 -3.638 1.00 93.81 128 ARG A O 1
ATOM 1014 N N . LEU A 1 129 ? 14.117 0.979 -4.396 1.00 94.75 129 LEU A N 1
ATOM 1015 C CA . LEU A 1 129 ? 12.734 1.234 -3.972 1.00 94.75 129 LEU A CA 1
ATOM 1016 C C . LEU A 1 129 ? 12.612 1.563 -2.475 1.00 94.75 129 LEU A C 1
ATOM 1018 O O . LEU A 1 129 ? 11.941 2.524 -2.097 1.00 94.75 129 LEU A O 1
ATOM 1022 N N . ASN A 1 130 ? 13.278 0.785 -1.618 1.00 93.12 130 ASN A N 1
ATOM 1023 C CA . ASN A 1 130 ? 13.233 1.005 -0.169 1.00 93.12 130 ASN A CA 1
ATOM 1024 C C . ASN A 1 130 ? 13.893 2.349 0.191 1.00 93.12 130 ASN A C 1
ATOM 1026 O O . ASN A 1 130 ? 13.347 3.123 0.975 1.00 93.12 130 ASN A O 1
ATOM 1030 N N . ARG A 1 131 ? 15.033 2.650 -0.448 1.00 93.00 131 ARG A N 1
ATOM 1031 C CA . ARG A 1 131 ? 15.781 3.903 -0.275 1.00 93.00 131 ARG A CA 1
ATOM 1032 C C . ARG A 1 131 ? 14.970 5.116 -0.733 1.00 93.00 131 ARG A C 1
ATOM 1034 O O . ARG A 1 131 ? 14.935 6.123 -0.032 1.00 93.00 131 ARG A O 1
ATOM 1041 N N . LEU A 1 132 ? 14.304 5.007 -1.882 1.00 92.19 132 LEU A N 1
ATOM 1042 C CA . LEU A 1 132 ? 13.459 6.062 -2.434 1.00 92.19 132 LEU A CA 1
ATOM 1043 C C . LEU A 1 132 ? 12.371 6.463 -1.435 1.00 92.19 132 LEU A C 1
ATOM 1045 O O . LEU A 1 132 ? 12.225 7.642 -1.139 1.00 92.19 132 LEU A O 1
ATOM 1049 N N . GLN A 1 133 ? 11.659 5.495 -0.856 1.00 93.38 133 GLN A N 1
ATOM 1050 C CA . GLN A 1 133 ? 10.627 5.784 0.145 1.00 93.38 133 GLN A CA 1
ATOM 1051 C C . GLN A 1 133 ? 11.203 6.465 1.393 1.00 93.38 133 GLN A C 1
ATOM 1053 O O . GLN A 1 133 ? 10.657 7.473 1.843 1.00 93.38 133 GLN A O 1
ATOM 1058 N N . SER A 1 134 ? 12.336 5.979 1.914 1.00 91.88 134 SER A N 1
ATOM 1059 C CA . SER A 1 134 ? 12.956 6.575 3.103 1.00 91.88 134 SER A CA 1
ATOM 1060 C C . SER A 1 134 ? 13.458 8.004 2.871 1.00 91.88 134 SER A C 1
ATOM 1062 O O . SER A 1 134 ? 13.196 8.881 3.690 1.00 91.88 134 SER A O 1
ATOM 1064 N N . GLU A 1 135 ? 14.128 8.279 1.744 1.00 91.31 135 GLU A N 1
ATOM 1065 C CA . GLU A 1 135 ? 14.633 9.627 1.421 1.00 91.31 135 GLU A CA 1
ATOM 1066 C C . GLU A 1 135 ? 13.496 10.628 1.195 1.00 91.31 135 GLU A C 1
ATOM 1068 O O . GLU A 1 135 ? 13.632 11.825 1.444 1.00 91.31 135 GLU A O 1
ATOM 1073 N N . ARG A 1 136 ? 12.342 10.123 0.762 1.00 88.88 136 ARG A N 1
ATOM 1074 C CA . ARG A 1 136 ? 11.125 10.895 0.540 1.00 88.88 136 ARG A CA 1
ATOM 1075 C C . ARG A 1 136 ? 10.222 10.995 1.772 1.00 88.88 136 ARG A C 1
ATOM 1077 O O . ARG A 1 136 ? 9.106 11.489 1.660 1.00 88.88 136 ARG A O 1
ATOM 1084 N N . LYS A 1 137 ? 10.710 10.574 2.945 1.00 89.38 137 LYS A N 1
ATOM 1085 C CA . LYS A 1 137 ? 9.996 10.624 4.234 1.00 89.38 137 LYS A CA 1
ATOM 1086 C C . LYS A 1 137 ? 8.687 9.821 4.256 1.00 89.38 137 LYS A C 1
ATOM 1088 O O . LYS A 1 137 ? 7.806 10.095 5.067 1.00 89.38 137 LYS A O 1
ATOM 1093 N N . ILE A 1 138 ? 8.573 8.795 3.414 1.00 89.06 138 ILE A N 1
ATOM 1094 C CA . ILE A 1 138 ? 7.470 7.834 3.465 1.00 89.06 138 ILE A CA 1
ATOM 1095 C C . ILE A 1 138 ? 7.823 6.804 4.541 1.00 89.06 138 ILE A C 1
ATOM 1097 O O . ILE A 1 138 ? 8.617 5.892 4.312 1.00 89.06 138 ILE A O 1
ATOM 1101 N N . SER A 1 139 ? 7.272 6.997 5.742 1.00 86.31 139 SER A N 1
ATOM 1102 C CA . SER A 1 139 ? 7.513 6.139 6.906 1.00 86.31 139 SER A CA 1
ATOM 1103 C C . SER A 1 139 ? 6.199 5.781 7.614 1.00 86.31 139 SER A C 1
ATOM 1105 O O . SER A 1 139 ? 5.406 6.689 7.872 1.00 86.31 139 SER A O 1
ATOM 1107 N N . PRO A 1 140 ? 5.932 4.496 7.921 1.00 88.44 140 PRO A N 1
ATOM 1108 C CA . PRO A 1 140 ? 6.694 3.330 7.460 1.00 88.44 140 PRO A CA 1
ATOM 1109 C C . PRO A 1 140 ? 6.671 3.210 5.921 1.00 88.44 140 PRO A C 1
ATOM 1111 O O . PRO A 1 140 ? 5.804 3.822 5.289 1.00 88.44 140 PRO A O 1
ATOM 1114 N N . PRO A 1 141 ? 7.612 2.472 5.301 1.00 93.31 141 PRO A N 1
ATOM 1115 C CA . PRO A 1 141 ? 7.534 2.168 3.874 1.00 93.31 141 PRO A CA 1
ATOM 1116 C C . PRO A 1 141 ? 6.214 1.458 3.562 1.00 93.31 141 PRO A C 1
ATOM 1118 O O . PRO A 1 141 ? 5.670 0.764 4.416 1.00 93.31 141 PRO A O 1
ATOM 1121 N N . VAL A 1 142 ? 5.708 1.627 2.343 1.00 96.25 142 VAL A N 1
ATOM 1122 C CA . VAL A 1 142 ? 4.471 0.985 1.875 1.00 96.25 142 VAL A CA 1
ATOM 1123 C C . VAL A 1 142 ? 4.796 -0.328 1.170 1.00 96.25 142 VAL A C 1
ATOM 1125 O O . VAL A 1 142 ? 4.200 -1.363 1.465 1.00 96.25 142 VAL A O 1
ATOM 1128 N N . LEU A 1 143 ? 5.800 -0.305 0.292 1.00 96.94 143 LEU A N 1
ATOM 1129 C CA . LEU A 1 143 ? 6.291 -1.470 -0.445 1.00 96.94 143 LEU A CA 1
ATOM 1130 C C . LEU A 1 143 ? 7.722 -1.808 -0.033 1.00 96.94 143 LEU A C 1
ATOM 1132 O O . LEU A 1 143 ? 8.521 -0.915 0.245 1.00 96.94 143 LEU A O 1
ATOM 1136 N N . VAL A 1 144 ? 8.077 -3.088 -0.067 1.00 95.88 144 VAL A N 1
ATOM 1137 C CA . VAL A 1 144 ? 9.463 -3.536 0.109 1.00 95.88 144 VAL A CA 1
ATOM 1138 C C . VAL A 1 144 ? 9.846 -4.493 -1.003 1.00 95.88 144 VAL A C 1
ATOM 1140 O O . VAL A 1 144 ? 9.120 -5.441 -1.300 1.00 95.88 144 VAL A O 1
ATOM 1143 N N . TYR A 1 145 ? 11.023 -4.271 -1.586 1.00 97.38 145 TYR A N 1
ATOM 1144 C CA . TYR A 1 145 ? 11.657 -5.253 -2.457 1.00 97.38 145 TYR A CA 1
ATOM 1145 C C . TYR A 1 145 ? 12.575 -6.177 -1.651 1.00 97.38 145 TYR A C 1
ATOM 1147 O O . TYR A 1 145 ? 13.501 -5.722 -0.976 1.00 97.38 145 TYR A O 1
ATOM 1155 N N . ASN A 1 146 ? 12.336 -7.484 -1.753 1.00 95.88 146 ASN A N 1
ATOM 1156 C CA . ASN A 1 146 ? 13.228 -8.523 -1.254 1.00 95.88 146 ASN A CA 1
ATOM 1157 C C . ASN A 1 146 ? 14.089 -9.036 -2.416 1.00 95.88 146 ASN A C 1
ATOM 1159 O O . ASN A 1 146 ? 13.590 -9.726 -3.305 1.00 95.88 146 ASN A O 1
ATOM 1163 N N . SER A 1 147 ? 15.386 -8.722 -2.398 1.00 94.44 147 SER A N 1
ATOM 1164 C CA . SER A 1 147 ? 16.326 -9.096 -3.461 1.00 94.44 147 SER A CA 1
ATOM 1165 C C . SER A 1 147 ? 16.604 -10.598 -3.545 1.00 94.44 147 SER A C 1
ATOM 1167 O O . SER A 1 147 ? 16.854 -11.096 -4.641 1.00 94.44 147 SER A O 1
ATOM 1169 N N . ILE A 1 148 ? 16.518 -11.323 -2.424 1.00 95.31 148 ILE A N 1
ATOM 1170 C CA . ILE A 1 148 ? 16.725 -12.777 -2.365 1.00 95.31 148 ILE A CA 1
ATOM 1171 C C . ILE A 1 148 ? 15.530 -13.489 -3.004 1.00 95.31 148 ILE A C 1
ATOM 1173 O O . ILE A 1 148 ? 15.695 -14.308 -3.904 1.00 95.31 148 ILE A O 1
ATOM 1177 N N . ALA A 1 149 ? 14.315 -13.134 -2.578 1.00 95.69 149 ALA A N 1
ATOM 1178 C CA . ALA A 1 149 ? 13.082 -13.703 -3.121 1.00 95.69 149 ALA A CA 1
ATOM 1179 C C . ALA A 1 149 ? 12.713 -13.132 -4.501 1.00 95.69 149 ALA A C 1
ATOM 1181 O O . ALA A 1 149 ? 11.881 -13.711 -5.191 1.00 95.69 149 ALA A O 1
ATOM 1182 N N . ARG A 1 150 ? 13.323 -12.006 -4.901 1.00 96.69 150 ARG A N 1
ATOM 1183 C CA . ARG A 1 150 ? 13.027 -11.236 -6.123 1.00 96.69 150 ARG A CA 1
ATOM 1184 C C . ARG A 1 150 ? 11.565 -10.793 -6.210 1.00 96.69 150 ARG A C 1
ATOM 1186 O O . ARG A 1 150 ? 10.986 -10.752 -7.296 1.00 96.69 150 ARG A O 1
ATOM 1193 N N . LYS A 1 151 ? 10.989 -10.437 -5.060 1.00 97.56 151 LYS A N 1
ATOM 1194 C CA . LYS A 1 151 ? 9.581 -10.054 -4.921 1.00 97.56 151 LYS A CA 1
ATOM 1195 C C . LYS A 1 151 ? 9.411 -8.663 -4.338 1.00 97.56 151 LYS A C 1
ATOM 1197 O O . LYS A 1 151 ? 10.161 -8.279 -3.440 1.00 97.56 151 LYS A O 1
ATOM 1202 N N . VAL A 1 152 ? 8.392 -7.950 -4.807 1.00 97.81 152 VAL A N 1
ATOM 1203 C CA . VAL A 1 152 ? 7.860 -6.752 -4.145 1.00 97.81 152 VAL A CA 1
ATOM 1204 C C . VAL A 1 152 ? 6.644 -7.157 -3.334 1.00 97.81 152 VAL A C 1
ATOM 1206 O O . VAL A 1 152 ? 5.719 -7.749 -3.881 1.00 97.81 152 VAL A O 1
ATOM 1209 N N . ALA A 1 153 ? 6.650 -6.852 -2.044 1.00 95.44 153 ALA A N 1
ATOM 1210 C CA . ALA A 1 153 ? 5.543 -7.147 -1.146 1.00 95.44 153 ALA A CA 1
ATOM 1211 C C . ALA A 1 153 ? 5.039 -5.876 -0.465 1.00 95.44 153 ALA A C 1
ATOM 1213 O O . ALA A 1 153 ? 5.796 -4.923 -0.246 1.00 95.44 153 ALA A O 1
ATOM 1214 N N . LEU A 1 154 ? 3.759 -5.897 -0.108 1.00 95.12 154 LEU A N 1
ATOM 1215 C CA . LEU A 1 154 ? 3.149 -4.865 0.710 1.00 95.12 154 LEU A CA 1
ATOM 1216 C C . LEU A 1 154 ? 3.550 -5.057 2.172 1.00 95.12 154 LEU A C 1
ATOM 1218 O O . LEU A 1 154 ? 3.343 -6.126 2.748 1.00 95.12 154 LEU A O 1
ATOM 1222 N N . VAL A 1 155 ? 4.092 -4.006 2.777 1.00 93.00 155 VAL A N 1
ATOM 1223 C CA . VAL A 1 155 ? 4.393 -3.980 4.214 1.00 93.00 155 VAL A CA 1
ATOM 1224 C C . VAL A 1 155 ? 3.380 -3.139 4.988 1.00 93.00 155 VAL A C 1
ATOM 1226 O O . VAL A 1 155 ? 3.035 -3.493 6.113 1.00 93.00 155 VAL A O 1
ATOM 1229 N N . ASP A 1 156 ? 2.832 -2.092 4.368 1.00 93.44 156 ASP A N 1
ATOM 1230 C CA . ASP A 1 156 ? 1.752 -1.284 4.934 1.00 93.44 156 ASP A CA 1
ATOM 1231 C C . ASP A 1 156 ? 0.390 -1.835 4.480 1.00 93.44 156 ASP A C 1
ATOM 1233 O O . ASP A 1 156 ? -0.156 -1.452 3.445 1.00 93.44 156 ASP A O 1
ATOM 1237 N N . ARG A 1 157 ? -0.153 -2.789 5.248 1.00 91.56 157 ARG A N 1
ATOM 1238 C CA . ARG A 1 157 ? -1.429 -3.461 4.929 1.00 91.56 157 ARG A CA 1
ATOM 1239 C C . ARG A 1 157 ? -2.640 -2.536 4.960 1.00 91.56 157 ARG A C 1
ATOM 1241 O O . ARG A 1 157 ? -3.676 -2.891 4.404 1.00 91.56 157 ARG A O 1
ATOM 1248 N N . GLU A 1 158 ? -2.524 -1.363 5.573 1.00 92.12 158 GLU A N 1
ATOM 1249 C CA . GLU A 1 158 ? -3.603 -0.379 5.565 1.00 92.12 158 GLU A CA 1
ATOM 1250 C C . GLU A 1 158 ? -3.870 0.175 4.159 1.00 92.12 158 GLU A C 1
ATOM 1252 O O . GLU A 1 158 ? -4.979 0.636 3.902 1.00 92.12 158 GLU A O 1
ATOM 1257 N N . LEU A 1 159 ? -2.933 0.031 3.209 1.00 93.38 159 LEU A N 1
ATOM 1258 C CA . LEU A 1 159 ? -3.209 0.319 1.801 1.00 93.38 159 LEU A CA 1
ATOM 1259 C C . LEU A 1 159 ? -4.355 -0.550 1.251 1.00 93.38 159 LEU A C 1
ATOM 1261 O O . LEU A 1 159 ? -5.147 -0.064 0.450 1.00 93.38 159 LEU A O 1
ATOM 1265 N N . LEU A 1 160 ? -4.466 -1.819 1.671 1.00 93.31 160 LEU A N 1
ATOM 1266 C CA . LEU A 1 160 ? -5.558 -2.704 1.231 1.00 93.31 160 LEU A CA 1
ATOM 1267 C C . LEU A 1 160 ? -6.904 -2.195 1.747 1.00 93.31 160 LEU A C 1
ATOM 1269 O O . LEU A 1 160 ? -7.877 -2.110 1.003 1.00 93.31 160 LEU A O 1
ATOM 1273 N N . PHE A 1 161 ? -6.929 -1.794 3.018 1.00 93.94 161 PHE A N 1
ATOM 1274 C CA . PHE A 1 161 ? -8.103 -1.198 3.640 1.00 93.94 161 PHE A CA 1
ATOM 1275 C C . PHE A 1 161 ? -8.512 0.099 2.933 1.00 93.94 161 PHE A C 1
ATOM 1277 O O . PHE A 1 161 ? -9.673 0.261 2.564 1.00 93.94 161 PHE A O 1
ATOM 1284 N N . PHE A 1 162 ? -7.547 0.981 2.672 1.00 94.12 162 PHE A N 1
ATOM 1285 C CA . PHE A 1 162 ? -7.779 2.235 1.964 1.00 94.12 162 PHE A CA 1
ATOM 1286 C C . PHE A 1 162 ? -8.353 2.000 0.560 1.00 94.12 162 PHE A C 1
ATOM 1288 O O . PHE A 1 162 ? -9.379 2.574 0.215 1.00 94.12 162 PHE A O 1
ATOM 1295 N N . ARG A 1 163 ? -7.765 1.090 -0.228 1.00 92.19 163 ARG A N 1
ATOM 1296 C CA . ARG A 1 163 ? -8.257 0.737 -1.575 1.00 92.19 163 ARG A CA 1
ATOM 1297 C C . ARG A 1 163 ? -9.671 0.154 -1.574 1.00 92.19 163 ARG A C 1
ATOM 1299 O O . ARG A 1 163 ? -10.403 0.341 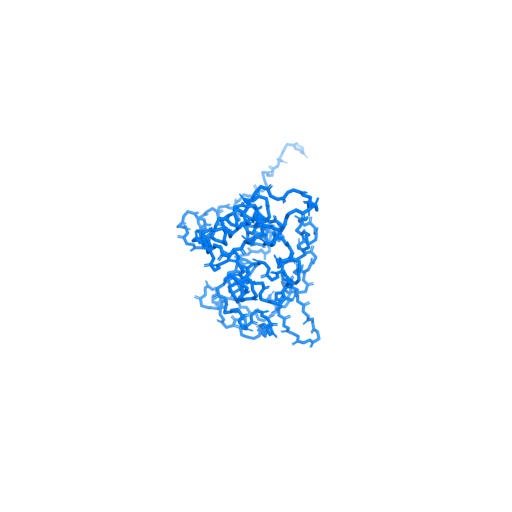-2.539 1.00 92.19 163 ARG A O 1
ATOM 1306 N N . LYS A 1 164 ? -10.037 -0.588 -0.526 1.00 92.44 164 LYS A N 1
ATOM 1307 C CA . LYS A 1 164 ? -11.351 -1.232 -0.403 1.00 92.44 164 LYS A CA 1
ATOM 1308 C C . LYS A 1 164 ? -12.471 -0.224 -0.147 1.00 92.44 164 LYS A C 1
ATOM 1310 O O . LYS A 1 164 ? -13.580 -0.423 -0.636 1.00 92.44 164 LYS A O 1
ATOM 1315 N N . TYR A 1 165 ? -12.194 0.817 0.637 1.00 92.75 165 TYR A N 1
ATOM 1316 C CA . TYR A 1 165 ? -13.214 1.750 1.130 1.00 92.75 165 TYR A CA 1
ATOM 1317 C C . TYR A 1 165 ? -13.174 3.132 0.490 1.00 92.75 165 TYR A C 1
ATOM 1319 O O . TYR A 1 165 ? -14.144 3.877 0.599 1.00 92.75 165 TYR A O 1
ATOM 1327 N N . THR A 1 166 ? -12.104 3.461 -0.224 1.00 87.38 166 THR A N 1
ATOM 1328 C CA . THR A 1 166 ? -11.986 4.720 -0.951 1.00 87.38 166 THR A CA 1
ATOM 1329 C C . THR A 1 166 ? -12.189 4.472 -2.441 1.00 87.38 166 THR A C 1
ATOM 1331 O O . THR A 1 166 ? -11.570 3.587 -3.032 1.00 87.38 166 THR A O 1
ATOM 1334 N N . ARG A 1 167 ? -13.015 5.298 -3.092 1.00 74.50 167 ARG A N 1
ATOM 1335 C CA . ARG A 1 167 ? -12.931 5.469 -4.548 1.00 74.50 167 ARG A CA 1
ATOM 1336 C C . ARG A 1 167 ? -11.712 6.335 -4.824 1.00 74.50 167 ARG A C 1
ATOM 1338 O O . ARG A 1 167 ? -11.810 7.553 -4.863 1.00 74.50 167 ARG A O 1
ATOM 1345 N N . SER A 1 168 ? -10.546 5.711 -4.877 1.00 69.75 168 SER A N 1
ATOM 1346 C CA . SER A 1 168 ? -9.309 6.447 -5.100 1.00 69.75 168 SER A CA 1
ATOM 1347 C C . SER A 1 168 ? -9.226 6.867 -6.563 1.00 69.75 168 SER A C 1
ATOM 1349 O O . SER A 1 168 ? -9.138 6.006 -7.434 1.00 69.75 168 SER A O 1
ATOM 1351 N N . ASP A 1 169 ? -9.213 8.177 -6.807 1.00 79.31 169 ASP A N 1
ATOM 1352 C CA . ASP A 1 169 ? -8.848 8.767 -8.095 1.00 79.31 169 ASP A CA 1
ATOM 1353 C C . ASP A 1 169 ? -7.325 8.727 -8.230 1.00 79.31 169 ASP A C 1
ATOM 1355 O O . ASP A 1 169 ? -6.617 9.704 -7.959 1.00 79.31 169 ASP A O 1
ATOM 1359 N N . TRP A 1 170 ? -6.799 7.554 -8.567 1.00 87.19 170 TRP A N 1
ATOM 1360 C CA . TRP A 1 170 ? -5.371 7.374 -8.751 1.00 87.19 170 TRP A CA 1
ATOM 1361 C C . TRP A 1 170 ? -4.859 8.236 -9.907 1.00 87.19 170 TRP A C 1
ATOM 1363 O O . TRP A 1 170 ? -5.581 8.468 -10.878 1.00 87.19 170 TRP A O 1
ATOM 1373 N N . PRO A 1 171 ? -3.586 8.663 -9.875 1.00 83.44 171 PRO A N 1
ATOM 1374 C CA . PRO A 1 171 ? -3.073 9.585 -10.881 1.00 83.44 171 PRO A CA 1
ATOM 1375 C C . PRO A 1 171 ? -3.191 9.076 -12.326 1.00 83.44 171 PRO A C 1
ATOM 1377 O O . PRO A 1 171 ? -3.489 9.845 -13.224 1.00 83.44 171 PRO A O 1
ATOM 1380 N N . TRP A 1 172 ? -3.045 7.769 -12.570 1.00 85.19 172 TRP A N 1
ATOM 1381 C CA . TRP A 1 172 ? -3.220 7.164 -13.905 1.00 85.19 172 TRP A CA 1
ATOM 1382 C C . TRP A 1 172 ? -4.666 7.115 -14.414 1.00 85.19 172 TRP A C 1
ATOM 1384 O O . TRP A 1 172 ? -4.891 6.708 -15.550 1.00 85.19 172 TRP A O 1
ATOM 1394 N N . GLN A 1 173 ? -5.646 7.491 -13.596 1.00 83.44 173 GLN A N 1
ATOM 1395 C CA . GLN A 1 173 ? -7.043 7.620 -14.015 1.00 83.44 173 GLN A CA 1
ATOM 1396 C C . GLN A 1 173 ? -7.371 9.049 -14.467 1.00 83.44 173 GLN A C 1
ATOM 1398 O O . GLN A 1 173 ? -8.437 9.275 -15.036 1.00 83.44 173 GLN A O 1
ATOM 1403 N N . ARG A 1 174 ? -6.457 10.004 -14.242 1.00 76.50 174 ARG A N 1
ATOM 1404 C CA . ARG A 1 174 ? -6.601 11.402 -14.647 1.00 76.50 174 ARG A CA 1
ATOM 1405 C C . ARG A 1 174 ? -5.800 11.648 -15.931 1.00 76.50 174 ARG A C 1
ATOM 1407 O O . ARG A 1 174 ? -4.590 11.415 -15.922 1.00 76.50 174 ARG A O 1
ATOM 1414 N N . PRO A 1 175 ? -6.430 12.117 -17.021 1.00 62.06 175 PRO A N 1
ATOM 1415 C CA . PRO A 1 175 ? -5.731 12.394 -18.279 1.00 62.06 175 PRO A CA 1
ATOM 1416 C C . PRO A 1 175 ? -4.581 13.403 -18.116 1.00 62.06 175 PRO A C 1
ATOM 1418 O O . PRO A 1 175 ? -3.480 13.162 -18.601 1.00 62.06 175 PRO A O 1
ATOM 1421 N N . GLU A 1 176 ? -4.817 14.462 -17.337 1.00 59.81 176 GLU A N 1
ATOM 1422 C CA . GLU A 1 176 ? -3.870 15.548 -17.028 1.00 59.81 176 GLU A CA 1
ATOM 1423 C C . GLU A 1 176 ? -2.560 15.064 -16.383 1.00 59.81 176 GLU A C 1
ATOM 1425 O O . GLU A 1 176 ? -1.482 15.563 -16.680 1.00 59.81 176 GLU A O 1
ATOM 1430 N N . TYR A 1 177 ? -2.601 14.008 -15.568 1.00 63.19 177 TYR A N 1
ATOM 1431 C CA . TYR A 1 177 ? -1.408 13.544 -14.860 1.00 63.19 177 TYR A CA 1
ATOM 1432 C C . TYR A 1 177 ? -0.409 12.832 -15.786 1.00 63.19 177 TYR A C 1
ATOM 1434 O O . TYR A 1 177 ? 0.794 12.784 -15.515 1.00 63.19 177 TYR A O 1
ATOM 1442 N N . ALA A 1 178 ? -0.886 12.239 -16.884 1.00 57.44 178 ALA A N 1
ATOM 1443 C CA . ALA A 1 178 ? -0.001 11.668 -17.895 1.00 57.44 178 ALA A CA 1
ATOM 1444 C C . ALA A 1 178 ? 0.805 12.767 -18.612 1.00 57.44 178 ALA A C 1
ATOM 1446 O O . ALA A 1 178 ? 1.985 12.543 -18.918 1.00 57.44 178 ALA A O 1
ATOM 1447 N N . GLU A 1 179 ? 0.172 13.929 -18.809 1.00 53.88 179 GLU A N 1
ATOM 1448 C CA . GLU A 1 179 ? 0.714 15.145 -19.425 1.00 53.88 179 GLU A CA 1
ATOM 1449 C C . GLU A 1 179 ? 1.674 15.869 -18.467 1.00 53.88 179 GLU A C 1
ATOM 1451 O O . GLU A 1 179 ? 2.832 16.065 -18.827 1.00 53.88 179 GLU A O 1
ATOM 1456 N N . ASP A 1 180 ? 1.292 16.098 -17.205 1.00 56.53 180 ASP A N 1
ATOM 1457 C CA . ASP A 1 180 ? 2.155 16.705 -16.171 1.00 56.53 180 ASP A CA 1
ATOM 1458 C C . ASP A 1 180 ? 3.465 15.922 -15.971 1.00 56.53 180 ASP A C 1
ATOM 1460 O O . ASP A 1 180 ? 4.560 16.469 -15.814 1.00 56.53 180 ASP A O 1
ATOM 1464 N N . MET A 1 181 ? 3.377 14.590 -16.001 1.00 57.69 181 MET A N 1
ATOM 1465 C CA . MET A 1 181 ? 4.547 13.717 -15.902 1.00 57.69 181 MET A CA 1
ATOM 1466 C C . MET A 1 181 ? 5.397 13.708 -17.177 1.00 57.69 181 MET A C 1
ATOM 1468 O O . MET A 1 181 ? 6.529 13.227 -17.129 1.00 57.69 181 MET A O 1
ATOM 1472 N N . ALA A 1 182 ? 4.856 14.134 -18.321 1.00 53.53 182 ALA A N 1
ATOM 1473 C CA . ALA A 1 182 ? 5.635 14.388 -19.528 1.00 53.53 182 ALA A CA 1
ATOM 1474 C C . ALA A 1 182 ? 6.329 15.755 -19.432 1.00 53.53 182 ALA A C 1
ATOM 1476 O O . ALA A 1 182 ? 7.525 15.825 -19.684 1.00 53.53 182 ALA A O 1
ATOM 1477 N N . GLU A 1 183 ? 5.644 16.805 -18.973 1.00 48.78 183 GLU A N 1
ATOM 1478 C CA . GLU A 1 183 ? 6.205 18.158 -18.829 1.00 48.78 183 GLU A CA 1
ATOM 1479 C C . GLU A 1 183 ? 7.363 18.232 -17.820 1.00 48.78 183 GLU A C 1
ATOM 1481 O O . GLU A 1 183 ? 8.393 18.844 -18.103 1.00 48.78 183 GLU A O 1
ATOM 1486 N N . LEU A 1 184 ? 7.279 17.504 -16.699 1.00 52.78 184 LEU A N 1
ATOM 1487 C CA . LEU A 1 184 ? 8.376 17.387 -15.723 1.00 52.78 184 LEU A CA 1
ATOM 1488 C C . LEU A 1 184 ? 9.660 16.743 -16.288 1.00 52.78 184 LEU A C 1
ATOM 1490 O O . LEU A 1 184 ? 10.701 16.794 -15.631 1.00 52.78 184 LEU A O 1
ATOM 1494 N N . GLN A 1 185 ? 9.603 16.110 -17.466 1.00 47.56 185 GLN A N 1
ATOM 1495 C CA . GLN A 1 185 ? 10.773 15.560 -18.161 1.00 47.56 185 GLN A CA 1
ATOM 1496 C C . GLN A 1 185 ? 11.448 16.575 -19.101 1.00 47.56 185 GLN A C 1
ATOM 1498 O O . GLN A 1 185 ? 12.540 16.284 -19.587 1.00 47.56 185 GLN A O 1
ATOM 1503 N N . PHE A 1 186 ? 10.839 17.744 -19.347 1.00 42.53 186 PHE A N 1
ATOM 1504 C CA . PHE A 1 186 ? 11.313 18.744 -20.316 1.00 42.53 186 PHE A CA 1
ATOM 1505 C C . PHE A 1 186 ? 11.757 20.079 -19.702 1.00 42.53 186 PHE A C 1
ATOM 1507 O O . PHE A 1 186 ? 12.182 20.965 -20.442 1.00 42.53 186 PHE A O 1
ATOM 1514 N N . GLU A 1 187 ? 11.716 20.247 -18.377 1.00 39.97 187 GLU A N 1
ATOM 1515 C CA . GLU A 1 187 ? 12.377 21.388 -17.730 1.00 39.97 187 GLU A CA 1
ATOM 1516 C C . GLU A 1 187 ? 13.907 21.215 -17.804 1.00 39.97 187 GLU A C 1
ATOM 1518 O O . GLU A 1 187 ? 14.542 20.664 -16.901 1.00 39.97 187 GLU A O 1
ATOM 1523 N N . GLU A 1 188 ? 14.513 21.671 -18.905 1.00 40.69 188 GLU A N 1
ATOM 1524 C CA . GLU A 1 188 ? 15.958 21.884 -18.975 1.00 40.69 188 GLU A CA 1
ATOM 1525 C C . GLU A 1 188 ? 16.368 22.903 -17.898 1.00 40.69 188 GLU A C 1
ATOM 1527 O O . GLU A 1 188 ? 15.714 23.942 -17.747 1.00 40.69 188 GLU A O 1
ATOM 1532 N N . PRO A 1 189 ? 17.456 22.672 -17.141 1.00 42.31 189 PRO A N 1
ATOM 1533 C CA . PRO A 1 189 ? 18.011 23.737 -16.327 1.00 42.31 189 PRO A CA 1
ATOM 1534 C C . PRO A 1 189 ? 18.455 24.855 -17.272 1.00 42.31 189 PRO A C 1
ATOM 1536 O O . PRO A 1 189 ? 19.269 24.622 -18.165 1.00 42.31 189 PRO A O 1
ATOM 1539 N N . ALA A 1 190 ? 17.928 26.065 -17.071 1.00 44.81 190 ALA A N 1
ATOM 1540 C CA . ALA A 1 190 ? 18.392 27.249 -17.778 1.00 44.81 190 ALA A CA 1
ATOM 1541 C C . ALA A 1 190 ? 19.919 27.332 -17.645 1.00 44.81 190 ALA A C 1
ATOM 1543 O O . ALA A 1 190 ? 20.450 27.556 -16.553 1.00 44.81 190 ALA A O 1
ATOM 1544 N N . VAL A 1 191 ? 20.628 27.099 -18.752 1.00 46.34 191 VAL A N 1
ATOM 1545 C CA . VAL A 1 191 ? 22.072 27.292 -18.823 1.00 46.34 191 VAL A CA 1
ATOM 1546 C C . VAL A 1 191 ? 22.301 28.785 -18.646 1.00 46.34 191 VAL A C 1
ATOM 1548 O O . VAL A 1 191 ? 22.043 29.579 -19.548 1.00 46.34 191 VAL A O 1
ATOM 1551 N N . ASN A 1 192 ? 22.730 29.178 -17.450 1.00 50.97 192 ASN A N 1
ATOM 1552 C CA . ASN A 1 192 ? 23.146 30.542 -17.192 1.00 50.97 192 ASN A CA 1
ATOM 1553 C C . ASN A 1 192 ? 24.471 30.773 -17.932 1.00 50.97 192 ASN A C 1
ATOM 1555 O O . ASN A 1 192 ? 25.521 30.308 -17.489 1.00 50.97 192 ASN A O 1
ATOM 1559 N N . LEU A 1 193 ? 24.394 31.420 -19.095 1.00 51.31 193 LEU A N 1
ATOM 1560 C CA . LEU A 1 193 ? 25.546 31.788 -19.920 1.00 51.31 193 LEU A CA 1
ATOM 1561 C C . LEU A 1 193 ? 26.192 33.118 -19.497 1.00 51.31 193 LEU A C 1
ATOM 1563 O O . LEU A 1 193 ? 27.107 33.575 -20.175 1.00 51.31 193 LEU A O 1
ATOM 1567 N N . ASP A 1 194 ? 25.807 33.709 -18.363 1.00 50.81 194 ASP A N 1
ATOM 1568 C CA . ASP A 1 194 ? 26.437 34.935 -17.863 1.00 50.81 194 ASP A CA 1
ATOM 1569 C C . ASP A 1 194 ? 27.623 34.610 -16.945 1.00 50.81 194 ASP A C 1
ATOM 1571 O O . ASP A 1 194 ? 27.594 34.808 -15.727 1.00 50.81 194 ASP A O 1
ATOM 1575 N N . GLY A 1 195 ? 28.684 34.065 -17.542 1.00 53.03 195 GLY A N 1
ATOM 1576 C CA . GLY A 1 195 ? 29.895 33.692 -16.816 1.00 53.03 195 GLY A CA 1
ATOM 1577 C C . GLY A 1 195 ? 31.104 33.355 -17.685 1.00 53.03 195 GLY A C 1
ATOM 1578 O O . GLY A 1 195 ? 31.811 32.406 -17.351 1.00 53.03 195 GLY A O 1
ATOM 1579 N N . ILE A 1 196 ? 31.341 34.094 -18.776 1.00 43.25 196 ILE A N 1
ATOM 1580 C CA . ILE A 1 196 ? 32.655 34.211 -19.443 1.00 43.25 196 ILE A CA 1
ATOM 1581 C C . ILE A 1 196 ? 32.883 35.673 -19.822 1.00 43.25 196 ILE A C 1
ATOM 1583 O O . ILE A 1 196 ? 31.972 36.257 -20.448 1.00 43.25 196 ILE A O 1
#

Organism: NCBI:txid1070431

Foldseek 3Di:
DVVLLVVLCVPPPVSSVQLVVQLCVVVVNPDDDPDDDDRDDVVSSLVSLVVVLVVCVCLVLVLLVQQQLPDPDLPDPPDSQSNLLSVCQLPDDLVCQAVFDALVNSQVSSCVVVVPRDSVVNVVSLVCSCVSCVVSVNPPRQWHQDPVRNGIHGPPSVSVSNSVSDPDPHLVVDPVSVVVSVVSSPPDPPPPPPDD

Secondary structure (DSSP, 8-state):
-HHHHHHHHTT-HHHHHHHHHHHHHHTT--S--SSPPP---HHHHHHHHHHHHHHHHHHHHHHHHHHHH----TTT--S-HHHHHHHHHHHS-HHHHHH-EEHHHHHHHHHTT-TT--HHHHHHHHHHHHHHHHHTT-SS-SEEEETTTTEEEES-THHHHHHHH-----GGGSHHHHHHHHHTTT----------

pLDDT: mean 86.29, std 15.14, range [39.97, 97.88]